Protein AF-A0A8X6X6E4-F1 (afdb_monomer)

Foldseek 3Di:
DDDDDDDPPDPPPPPPDPPCVVLLVLLLVLCCVQQVVQPDDDVVVCVVVVVLCPVPQPSNLVSLVVVLPPPVDPLLVNLLSCLLLVVPVSVVVSVVVDDPVSLVVLVDLPDRDYLSSLSSNCSSCVVVVNQVVVQVSCCVSRVHNDRSLLSQCVSCQLQVNVSSVVVSCVVDDPVRLLVVLLSSLVSLVVCVPSLQNRLSVLVVSLVVDDPVSNVVSCVVRVVSNVSSVVNHPDPPPPPDD

Solvent-accessible surface area (backbone atoms only — not comparable to full-atom values): 13905 Å² total; per-residue (Å²): 146,80,91,77,91,82,82,89,72,65,86,85,76,78,79,71,89,76,62,53,67,63,52,43,52,53,36,47,51,43,46,49,66,55,39,61,72,29,75,68,60,57,69,74,55,38,58,57,42,63,74,31,58,52,96,74,57,76,56,28,58,61,47,46,63,52,54,54,67,39,82,88,49,56,64,71,56,30,34,41,50,24,29,45,51,55,38,63,71,57,33,56,55,40,57,73,71,52,50,70,70,62,56,49,62,58,67,41,84,87,57,84,66,25,44,63,55,42,30,33,30,52,48,53,29,52,76,67,73,37,48,71,58,51,22,49,48,44,25,72,75,46,76,31,100,50,59,52,58,58,56,46,28,52,28,16,48,78,65,41,34,59,58,27,31,52,58,35,53,71,70,46,53,75,72,55,45,55,56,47,50,55,49,50,56,55,49,55,59,75,39,76,90,60,39,82,56,39,36,65,43,51,48,52,56,54,70,75,43,57,68,69,58,42,50,56,49,39,77,76,40,40,70,54,55,49,52,22,57,70,62,43,86,72,90,62,67,89,87,57,134

Organism: NCBI:txid2747483

Neare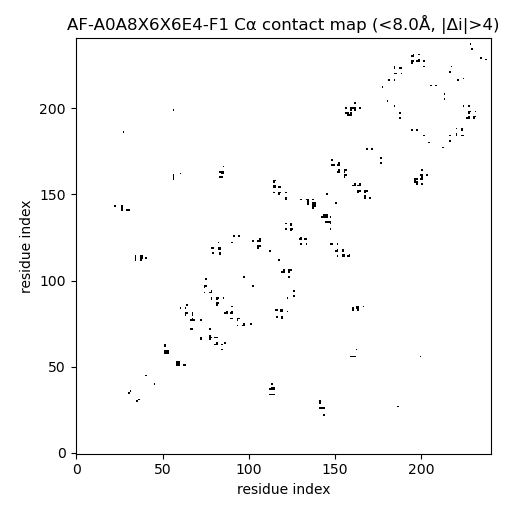st PDB structures (foldseek):
  7rdr-assembly1_A  TM=1.600E-01  e=1.945E+00  unidentified

Sequence (241 aa):
MEWLRCSQKSMAEYFLEDQTLEKWSSIEESLKLKIGNCLILPNELKIVLSSLVDPMGGHAKKTAESAIKDDNLPVTKRYEIACIYCLKEEIIMLWSELSETSKDEYLNPRRPVCALRYLAMYWTYSMRLELNRLDRRIREEYNAQLPSYYVGLYSSSVTNNQPALEYFTGKLSVEKKEEFWKLYFRYTRSREELNIYFCDTSYFLLSQMNENQRTSIFEEYAYYILKNFLQFPYGGDFFGN

Radius of gyration: 20.29 Å; Cα contacts (8 Å, |Δi|>4): 195; chains: 1; bounding box: 53×58×73 Å

pLDDT: mean 74.5, std 21.62, range [22.17, 97.12]

Mean predicted aligned error: 11.14 Å

Structure (mmCIF, N/CA/C/O backbone):
data_AF-A0A8X6X6E4-F1
#
_entry.id   AF-A0A8X6X6E4-F1
#
loop_
_atom_site.group_PDB
_atom_site.id
_atom_site.type_symbol
_atom_site.label_atom_id
_atom_site.label_alt_id
_atom_site.label_comp_id
_atom_site.label_asym_id
_atom_site.label_entity_id
_atom_site.label_seq_id
_atom_site.pdbx_PDB_ins_code
_atom_site.Cartn_x
_atom_site.Cartn_y
_atom_site.Cartn_z
_atom_site.occupancy
_atom_site.B_iso_or_equiv
_atom_site.auth_seq_id
_atom_site.auth_comp_id
_atom_site.auth_asym_id
_atom_site.auth_atom_id
_atom_site.pdbx_PDB_model_num
ATOM 1 N N . MET A 1 1 ? -1.635 -38.886 48.724 1.00 38.47 1 MET A N 1
ATOM 2 C CA . MET A 1 1 ? -2.130 -38.815 47.334 1.00 38.47 1 MET A CA 1
ATOM 3 C C . MET A 1 1 ? -3.234 -37.782 47.294 1.00 38.47 1 MET A C 1
ATOM 5 O O . MET A 1 1 ? -4.400 -38.128 47.392 1.00 38.47 1 MET A O 1
ATOM 9 N N . GLU A 1 2 ? -2.830 -36.517 47.257 1.00 30.97 2 GLU A N 1
ATOM 10 C CA . GLU A 1 2 ? -3.697 -35.343 47.219 1.00 30.97 2 GLU A CA 1
ATOM 11 C C . GLU A 1 2 ? -2.802 -34.131 46.864 1.00 30.97 2 GLU A C 1
ATOM 13 O O . GLU A 1 2 ? -1.650 -34.105 47.302 1.00 30.97 2 GLU A O 1
ATOM 18 N N . TRP A 1 3 ? -3.360 -33.173 46.105 1.00 22.17 3 TRP A N 1
ATOM 19 C CA . TRP A 1 3 ? -2.848 -31.836 45.710 1.00 22.17 3 TRP A CA 1
ATOM 20 C C . TRP A 1 3 ? -1.811 -31.744 44.567 1.00 22.17 3 TRP A C 1
ATOM 22 O O . TRP A 1 3 ? -0.830 -32.471 44.561 1.00 22.17 3 TRP A O 1
ATOM 32 N N . LEU A 1 4 ? -1.828 -30.790 43.624 1.00 24.34 4 LEU A N 1
ATOM 33 C CA . LEU A 1 4 ? -2.829 -29.977 42.903 1.00 24.34 4 LEU A CA 1
ATOM 34 C C . LEU A 1 4 ? -2.020 -29.077 41.925 1.00 24.34 4 LEU A C 1
ATOM 36 O O . LEU A 1 4 ? -0.967 -28.577 42.297 1.00 24.34 4 LEU A O 1
ATOM 40 N N . ARG A 1 5 ? -2.522 -28.896 40.691 1.00 31.08 5 ARG A N 1
ATOM 41 C CA . ARG A 1 5 ? -2.304 -27.797 39.709 1.00 31.08 5 ARG A CA 1
ATOM 42 C C . ARG A 1 5 ? -1.056 -26.891 39.830 1.00 31.08 5 ARG A C 1
ATOM 44 O O . ARG A 1 5 ? -0.987 -26.072 40.736 1.00 31.08 5 ARG A O 1
ATOM 51 N N . CYS A 1 6 ? -0.261 -26.815 38.751 1.00 23.19 6 CYS A N 1
ATOM 52 C CA . CYS A 1 6 ? 0.182 -25.519 38.207 1.00 23.19 6 CYS A CA 1
ATOM 53 C C . CYS A 1 6 ? 0.603 -25.599 36.719 1.00 23.19 6 CYS A C 1
ATOM 55 O O . CYS A 1 6 ? 1.642 -26.151 36.379 1.00 23.19 6 CYS A O 1
ATOM 57 N N . SER A 1 7 ? -0.240 -25.020 35.853 1.00 27.53 7 SER A N 1
ATOM 58 C CA . SER A 1 7 ? 0.126 -24.161 34.713 1.00 27.53 7 SER A CA 1
ATOM 59 C C . SER A 1 7 ? 1.175 -24.645 33.687 1.00 27.53 7 SER A C 1
ATOM 61 O O . SER A 1 7 ? 2.319 -24.197 33.693 1.00 27.53 7 SER A O 1
ATOM 63 N N . GLN A 1 8 ? 0.728 -25.384 32.665 1.00 28.22 8 GLN A N 1
ATOM 64 C CA . GLN A 1 8 ? 1.249 -25.220 31.299 1.00 28.22 8 GLN A CA 1
ATOM 65 C C . GLN A 1 8 ? 0.403 -24.161 30.572 1.00 28.22 8 GLN A C 1
ATOM 67 O O . GLN A 1 8 ? -0.417 -24.475 29.714 1.00 28.22 8 GLN A O 1
ATOM 72 N N . LYS A 1 9 ? 0.582 -22.888 30.943 1.00 28.41 9 LYS A N 1
ATOM 73 C CA . LYS A 1 9 ? 0.275 -21.778 30.035 1.00 28.41 9 LYS A CA 1
ATOM 74 C C . LYS A 1 9 ? 1.407 -21.707 29.018 1.00 28.41 9 LYS A C 1
ATOM 76 O O . LYS A 1 9 ? 2.574 -21.590 29.387 1.00 28.41 9 LYS A O 1
ATOM 81 N N . SER A 1 10 ? 1.063 -21.847 27.743 1.00 29.44 10 SER A N 1
ATOM 82 C CA . SER A 1 10 ? 2.019 -21.712 26.651 1.00 29.44 10 SER A CA 1
ATOM 83 C C . SER A 1 10 ? 2.604 -20.293 26.632 1.00 29.44 10 SER A C 1
ATOM 85 O O . SER A 1 10 ? 1.908 -19.320 26.916 1.00 29.44 10 SER A O 1
ATOM 87 N N . MET A 1 11 ? 3.873 -20.178 26.243 1.00 25.03 11 MET A N 1
ATOM 88 C CA . MET A 1 11 ? 4.607 -18.928 25.983 1.00 25.03 11 MET A CA 1
ATOM 89 C C . MET A 1 11 ? 3.920 -17.959 24.991 1.00 25.03 11 MET A C 1
ATOM 91 O O . MET A 1 11 ? 4.453 -16.883 24.736 1.00 25.03 11 MET A O 1
ATOM 95 N N . ALA A 1 12 ? 2.754 -18.310 24.438 1.00 27.67 12 ALA A N 1
ATOM 96 C CA . ALA A 1 12 ? 1.978 -17.477 23.525 1.00 27.67 12 ALA A CA 1
ATOM 97 C C . ALA A 1 12 ? 1.223 -16.321 24.214 1.00 27.67 12 ALA A C 1
ATOM 99 O O . ALA A 1 12 ? 0.829 -15.382 23.534 1.00 27.67 12 ALA A O 1
ATOM 100 N N . GLU A 1 13 ? 1.057 -16.340 25.541 1.00 30.00 13 GLU A N 1
ATOM 101 C CA . GLU A 1 13 ? 0.280 -15.312 26.263 1.00 30.00 13 GLU A CA 1
ATOM 102 C C . GLU A 1 13 ? 1.129 -14.195 26.902 1.00 30.00 13 GLU A C 1
ATOM 104 O O . GLU A 1 13 ? 0.578 -13.286 27.511 1.00 30.00 13 GLU A O 1
ATOM 109 N N . TYR A 1 14 ? 2.462 -14.211 26.772 1.00 29.20 14 TYR A N 1
ATOM 110 C CA . TYR A 1 14 ? 3.328 -13.314 27.561 1.00 29.20 14 TYR A CA 1
ATOM 111 C C . TYR A 1 14 ? 3.898 -12.086 26.832 1.00 29.20 14 TYR A C 1
ATOM 113 O O . TYR A 1 14 ? 4.745 -11.404 27.405 1.00 29.20 14 TYR A O 1
ATOM 121 N N . PHE A 1 15 ? 3.482 -11.769 25.597 1.00 31.62 15 PHE A N 1
ATOM 122 C CA . PHE A 1 15 ? 4.184 -10.722 24.829 1.00 31.62 15 PHE A CA 1
ATOM 123 C C . PHE A 1 15 ? 3.364 -9.711 24.016 1.00 31.62 15 PHE A C 1
ATOM 125 O O . PHE A 1 15 ? 3.984 -8.886 23.343 1.00 31.62 15 PHE A O 1
ATOM 132 N N . LEU A 1 16 ? 2.025 -9.706 24.053 1.00 34.50 16 LEU A N 1
ATOM 133 C CA . LEU A 1 16 ? 1.266 -8.919 23.062 1.00 34.50 16 LEU A CA 1
ATOM 134 C C . LEU A 1 16 ? 0.142 -7.997 23.544 1.00 34.50 16 LEU A C 1
ATOM 136 O O . LEU A 1 16 ? -0.377 -7.273 22.700 1.00 34.50 16 LEU A O 1
ATOM 140 N N . GLU A 1 17 ? -0.198 -7.917 24.830 1.00 35.78 17 GLU A N 1
ATOM 141 C CA . GLU A 1 17 ? -1.422 -7.179 25.201 1.00 35.78 17 GLU A CA 1
ATOM 142 C C . GLU A 1 17 ? -1.238 -5.724 25.661 1.00 35.78 17 GLU A C 1
ATOM 144 O O . GLU A 1 17 ? -2.178 -4.958 25.506 1.00 35.78 17 GLU A O 1
ATOM 149 N N . ASP A 1 18 ? -0.043 -5.275 26.073 1.00 35.38 18 ASP A N 1
ATOM 150 C CA . ASP A 1 18 ? 0.133 -3.878 26.547 1.00 35.38 18 ASP A CA 1
ATOM 151 C C . ASP A 1 18 ? 1.252 -3.081 25.848 1.00 35.38 18 ASP A C 1
ATOM 153 O O . ASP A 1 18 ? 1.335 -1.861 25.955 1.00 35.38 18 ASP A O 1
ATOM 157 N N . GLN A 1 19 ? 2.117 -3.738 25.067 1.00 39.03 19 GLN A N 1
ATOM 158 C CA . GLN A 1 19 ? 3.239 -3.066 24.389 1.00 39.03 19 GLN A CA 1
ATOM 159 C C . GLN A 1 19 ? 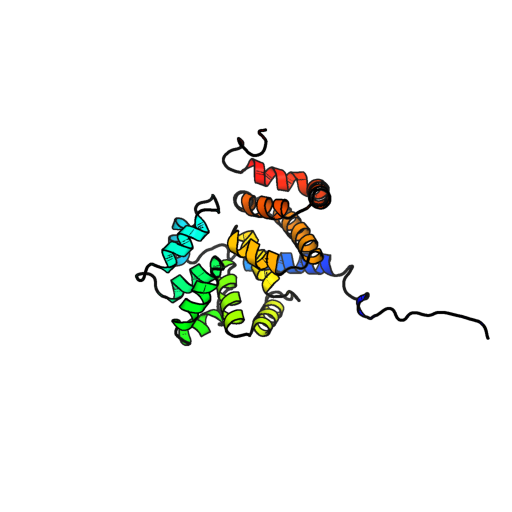2.930 -2.605 22.963 1.00 39.03 19 GLN A C 1
ATOM 161 O O . GLN A 1 19 ? 3.794 -2.016 22.314 1.00 39.03 19 GLN A O 1
ATOM 166 N N . THR A 1 20 ? 1.744 -2.896 22.435 1.00 50.31 20 THR A N 1
ATOM 167 C CA . THR A 1 20 ? 1.383 -2.523 21.065 1.00 50.31 20 THR A CA 1
ATOM 168 C C . THR A 1 20 ? 1.104 -1.027 20.979 1.00 50.31 20 THR A C 1
ATOM 170 O O . THR A 1 20 ? 1.659 -0.381 20.107 1.00 50.31 20 THR A O 1
ATOM 173 N N . LEU A 1 21 ? 0.363 -0.421 21.908 1.00 39.72 21 LEU A N 1
ATOM 174 C CA . LEU A 1 21 ? -0.076 0.983 21.817 1.00 39.72 21 LEU A CA 1
ATOM 175 C C . LEU A 1 21 ? 1.049 2.039 21.899 1.00 39.72 21 LEU A C 1
ATOM 177 O O . LEU A 1 21 ? 1.043 2.997 21.117 1.00 39.72 21 LEU A O 1
ATOM 181 N N . GLU A 1 22 ? 2.033 1.875 22.788 1.00 44.03 22 GLU A N 1
ATOM 182 C CA . GLU A 1 22 ? 3.205 2.771 22.854 1.00 44.03 22 GLU A CA 1
ATOM 183 C C . GLU A 1 22 ? 4.163 2.546 21.679 1.00 44.03 22 GLU A C 1
ATOM 185 O O . GLU A 1 22 ? 4.625 3.511 21.062 1.00 44.03 22 GLU A O 1
ATOM 190 N N . LYS A 1 23 ? 4.400 1.282 21.289 1.00 53.84 23 LYS A N 1
ATOM 191 C CA . LYS A 1 23 ? 5.181 0.971 20.081 1.00 53.84 23 LYS A CA 1
ATOM 192 C C . LYS A 1 23 ? 4.497 1.518 18.839 1.00 53.84 23 LYS A C 1
ATOM 194 O O . LYS A 1 23 ? 5.176 2.078 17.993 1.00 53.84 23 LYS A O 1
ATOM 199 N N . TRP A 1 24 ? 3.174 1.430 18.744 1.00 49.09 24 TRP A N 1
ATOM 200 C CA . TRP A 1 24 ? 2.405 1.981 17.636 1.00 49.09 24 TRP A CA 1
ATOM 201 C C . TRP A 1 24 ? 2.460 3.498 17.610 1.00 49.09 24 TRP A C 1
ATOM 203 O O . TRP A 1 24 ? 2.598 4.035 16.526 1.00 49.09 24 TRP A O 1
ATOM 213 N N . SER A 1 25 ? 2.446 4.189 18.751 1.00 50.59 25 SER A N 1
ATOM 214 C CA . SER A 1 25 ? 2.610 5.651 18.779 1.00 50.59 25 SER A CA 1
ATOM 215 C C . SER A 1 25 ? 4.011 6.066 18.293 1.00 50.59 25 SER A C 1
ATOM 217 O O . SER A 1 25 ? 4.132 6.990 17.495 1.00 50.59 25 SER A O 1
ATOM 219 N N . SER A 1 26 ? 5.060 5.321 18.667 1.00 54.91 26 SER A N 1
ATOM 220 C CA . SER A 1 26 ? 6.440 5.529 18.184 1.00 54.91 26 SER A CA 1
ATOM 221 C C . SER A 1 26 ? 6.630 5.170 16.698 1.00 54.91 26 SER A C 1
ATOM 223 O O . SER A 1 26 ? 7.328 5.865 15.952 1.00 54.91 26 SER A O 1
ATOM 225 N N . ILE A 1 27 ? 5.969 4.106 16.237 1.00 54.41 27 ILE A N 1
ATOM 226 C CA . ILE A 1 27 ? 5.910 3.694 14.830 1.00 54.41 27 ILE A CA 1
ATOM 227 C C . ILE A 1 27 ? 5.133 4.723 14.016 1.00 54.41 27 ILE A C 1
ATOM 229 O O . ILE A 1 27 ? 5.574 5.106 12.942 1.00 54.41 27 ILE A O 1
ATOM 233 N N . GLU A 1 28 ? 3.992 5.182 14.517 1.00 53.34 28 GLU A N 1
ATOM 234 C CA . GLU A 1 28 ? 3.157 6.201 13.903 1.00 53.34 28 GLU A CA 1
ATOM 235 C C . GLU A 1 28 ? 3.952 7.497 13.784 1.00 53.34 28 GLU A C 1
ATOM 237 O O . GLU A 1 28 ? 3.969 8.079 12.712 1.00 53.34 28 GLU A O 1
ATOM 242 N N . GLU A 1 29 ? 4.685 7.915 14.814 1.00 58.31 29 GLU A N 1
ATOM 243 C CA . GLU A 1 29 ? 5.576 9.079 14.774 1.00 58.31 29 GLU A CA 1
ATOM 244 C C . GLU A 1 29 ? 6.719 8.904 13.752 1.00 58.31 29 GLU A C 1
ATOM 246 O O . GLU A 1 29 ? 6.988 9.800 12.947 1.00 58.31 29 GLU A O 1
A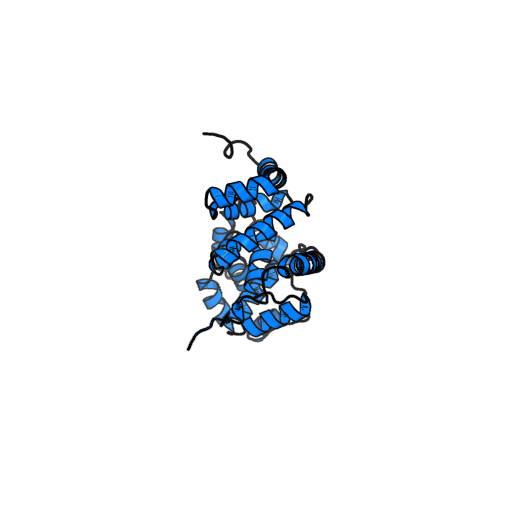TOM 251 N N . SER A 1 30 ? 7.307 7.707 13.671 1.00 55.50 30 SER A N 1
ATOM 252 C CA . SER A 1 30 ? 8.346 7.368 12.685 1.00 55.50 30 SER A CA 1
ATOM 253 C C . SER A 1 30 ? 7.816 7.322 11.242 1.00 55.50 30 SER A C 1
ATOM 255 O O . SER A 1 30 ? 8.458 7.840 10.323 1.00 55.50 30 SER A O 1
ATOM 257 N N . LEU A 1 31 ? 6.629 6.748 11.022 1.00 52.09 31 LEU A N 1
ATOM 258 C CA . LEU A 1 31 ? 5.926 6.729 9.735 1.00 52.09 31 LEU A CA 1
ATOM 259 C C . LEU A 1 31 ? 5.427 8.138 9.370 1.00 52.09 31 LEU A C 1
ATOM 261 O O . LEU A 1 31 ? 5.522 8.536 8.209 1.00 52.09 31 LEU A O 1
ATOM 265 N N . LYS A 1 32 ? 4.966 8.932 10.346 1.00 54.38 32 LYS A N 1
ATOM 266 C CA . LYS A 1 32 ? 4.545 10.336 10.189 1.00 54.38 32 LYS A CA 1
ATOM 267 C C . LYS A 1 32 ? 5.699 11.204 9.697 1.00 54.38 32 LYS A C 1
ATOM 269 O O . LYS A 1 32 ? 5.488 11.960 8.750 1.00 54.38 32 LYS A O 1
ATOM 274 N N . LEU A 1 33 ? 6.887 11.079 10.296 1.00 52.12 33 LEU A N 1
ATOM 275 C CA . LEU A 1 33 ? 8.078 11.857 9.933 1.00 52.12 33 LEU A CA 1
ATOM 276 C C . LEU A 1 33 ? 8.665 11.449 8.574 1.00 52.12 33 LEU A C 1
ATOM 278 O O . LEU A 1 33 ? 9.135 12.304 7.825 1.00 52.12 33 LEU A O 1
ATOM 282 N N . LYS A 1 34 ? 8.641 10.152 8.237 1.00 52.75 34 LYS A N 1
ATOM 283 C CA . LYS A 1 34 ? 9.327 9.632 7.040 1.00 52.75 34 LYS A CA 1
ATOM 284 C C . LYS A 1 34 ? 8.421 9.491 5.817 1.00 52.75 34 LYS A C 1
ATOM 286 O O . LYS A 1 34 ? 8.825 9.871 4.723 1.00 52.75 34 LYS A O 1
ATOM 291 N N . ILE A 1 35 ? 7.196 8.989 5.984 1.00 48.00 35 ILE A N 1
ATOM 292 C CA . ILE A 1 35 ? 6.240 8.795 4.877 1.00 48.00 35 ILE A CA 1
ATOM 293 C C . ILE A 1 35 ? 5.401 10.057 4.649 1.00 48.00 35 ILE A C 1
ATOM 295 O O . ILE A 1 35 ? 5.130 10.400 3.502 1.00 48.00 35 ILE A O 1
ATOM 299 N N . GLY A 1 36 ? 5.049 10.797 5.710 1.00 43.34 36 GLY A N 1
ATOM 300 C CA . GLY A 1 36 ? 4.270 12.040 5.599 1.00 43.34 36 GLY A CA 1
ATOM 301 C C . GLY A 1 36 ? 4.956 13.135 4.771 1.00 43.34 36 GLY A C 1
ATOM 302 O O . GLY A 1 36 ? 4.281 13.859 4.048 1.00 43.34 36 GLY A O 1
ATOM 303 N N . ASN A 1 37 ? 6.291 13.193 4.796 1.00 41.94 37 ASN A N 1
ATOM 304 C CA . ASN A 1 37 ? 7.093 14.092 3.952 1.00 41.94 37 ASN A CA 1
ATOM 305 C C . ASN A 1 37 ? 7.280 13.576 2.509 1.00 41.94 37 ASN A C 1
ATOM 307 O O . ASN A 1 37 ? 7.794 14.292 1.654 1.00 41.94 37 ASN A O 1
ATOM 311 N N . CYS A 1 38 ? 6.849 12.344 2.221 1.00 41.47 38 CYS A N 1
ATOM 312 C CA . CYS A 1 38 ? 6.982 11.685 0.922 1.00 41.47 38 CYS A CA 1
ATOM 313 C C . CYS A 1 38 ? 5.675 11.657 0.105 1.00 41.47 38 CYS A C 1
ATOM 315 O O . CYS A 1 38 ? 5.599 10.935 -0.889 1.00 41.47 38 CYS A O 1
ATOM 317 N N . LEU A 1 39 ? 4.659 12.450 0.475 1.00 40.25 39 LEU A N 1
ATOM 318 C CA . LEU A 1 39 ? 3.464 12.676 -0.361 1.00 40.25 39 LEU A CA 1
ATOM 319 C C . LEU A 1 39 ? 3.789 13.409 -1.680 1.00 40.25 39 LEU A C 1
ATOM 321 O O . LEU A 1 39 ? 2.936 13.540 -2.556 1.00 40.25 39 LEU A O 1
ATOM 325 N N . ILE A 1 40 ? 5.032 13.870 -1.851 1.00 40.50 40 ILE A N 1
ATOM 326 C CA . ILE A 1 40 ? 5.522 14.444 -3.101 1.00 40.50 40 ILE A CA 1
ATOM 327 C C . ILE A 1 40 ? 5.810 13.300 -4.079 1.00 40.50 40 ILE A C 1
ATOM 329 O O . ILE A 1 40 ? 6.857 12.652 -4.036 1.00 40.50 40 ILE A O 1
ATOM 333 N N . LEU A 1 41 ? 4.851 13.052 -4.971 1.00 42.94 41 LEU A N 1
ATOM 334 C CA . LEU A 1 41 ? 5.057 12.233 -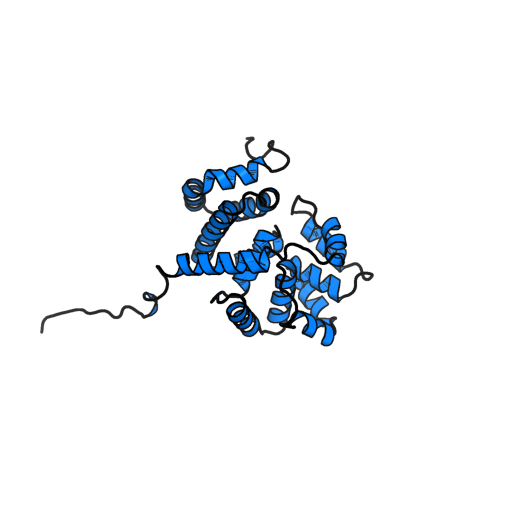6.162 1.00 42.94 41 LEU A CA 1
ATOM 335 C C . LEU A 1 41 ? 6.246 12.788 -6.962 1.00 42.94 41 LEU A C 1
ATOM 337 O O . LEU A 1 41 ? 6.302 14.005 -7.160 1.00 42.94 41 LEU A O 1
ATOM 341 N N . PRO A 1 42 ? 7.161 11.941 -7.473 1.00 46.59 42 PRO A N 1
ATOM 342 C CA . PRO A 1 42 ? 8.085 12.366 -8.520 1.00 46.59 42 PRO A CA 1
ATOM 343 C C . PRO A 1 42 ? 7.286 13.040 -9.637 1.00 46.59 42 PRO A C 1
ATOM 345 O O . PRO A 1 42 ? 6.241 12.512 -10.023 1.00 46.59 42 PRO A O 1
ATOM 348 N N . ASN A 1 43 ? 7.728 14.197 -10.135 1.00 43.78 43 ASN A N 1
ATOM 349 C CA . ASN A 1 43 ? 6.956 14.986 -11.104 1.00 43.78 43 ASN A CA 1
ATOM 350 C C . ASN A 1 43 ? 6.536 14.159 -12.335 1.00 43.78 43 ASN A C 1
ATOM 352 O O . ASN A 1 43 ? 5.440 14.369 -12.851 1.00 43.78 43 ASN A O 1
ATOM 356 N N . GLU A 1 44 ? 7.337 13.170 -12.754 1.00 44.28 44 GLU A N 1
ATOM 357 C CA . GLU A 1 44 ? 6.986 12.293 -13.879 1.00 44.28 44 GLU A CA 1
ATOM 358 C C . GLU A 1 44 ? 5.814 11.353 -13.555 1.00 44.28 44 GLU A C 1
ATOM 360 O O . GLU A 1 44 ? 4.938 11.139 -14.389 1.00 44.28 44 GLU A O 1
ATOM 365 N N . LEU A 1 45 ? 5.755 10.820 -12.329 1.00 48.94 45 LEU A N 1
ATOM 366 C CA . LEU A 1 45 ? 4.612 10.030 -11.861 1.00 48.94 45 LEU A CA 1
ATOM 367 C C . LEU A 1 45 ? 3.427 10.918 -11.506 1.00 48.94 45 LEU A C 1
ATOM 369 O O . LEU A 1 45 ? 2.300 10.465 -11.608 1.00 48.94 45 LEU A O 1
ATOM 373 N N . LYS A 1 46 ? 3.656 12.174 -11.122 1.00 52.69 46 LYS A N 1
ATOM 374 C CA . LYS A 1 46 ? 2.588 13.124 -10.825 1.00 52.69 46 LYS A CA 1
ATOM 375 C C . LYS A 1 46 ? 1.758 13.433 -12.063 1.00 52.69 46 LYS A C 1
ATOM 377 O O . LYS A 1 46 ? 0.558 13.514 -11.912 1.00 52.69 46 LYS A O 1
ATOM 382 N N . ILE A 1 47 ? 2.359 13.538 -13.251 1.00 48.94 47 ILE A N 1
ATOM 383 C CA . ILE A 1 47 ? 1.649 13.790 -14.522 1.00 48.94 47 ILE A CA 1
ATOM 384 C C . ILE A 1 47 ? 0.838 12.562 -14.963 1.00 48.94 47 ILE A C 1
ATOM 386 O O . ILE A 1 47 ? -0.336 12.666 -15.325 1.00 48.94 47 ILE A O 1
ATOM 390 N N . VAL A 1 48 ? 1.457 11.380 -14.894 1.00 49.09 48 VAL A N 1
ATOM 391 C CA . VAL A 1 48 ? 0.788 10.116 -15.226 1.00 49.09 48 VAL A CA 1
ATOM 392 C C . VAL A 1 48 ? -0.311 9.825 -14.205 1.00 49.09 48 VAL A C 1
ATOM 394 O O . VAL A 1 48 ? -1.437 9.559 -14.581 1.00 49.09 48 VAL A O 1
ATOM 397 N N . LEU A 1 49 ? -0.060 9.980 -12.908 1.00 51.88 49 LEU A N 1
ATOM 398 C CA . LEU A 1 49 ? -1.069 9.736 -11.880 1.00 51.88 49 LEU A CA 1
ATOM 399 C C . LEU A 1 49 ? -2.096 10.863 -11.775 1.00 51.88 49 LEU A C 1
ATOM 401 O O . LEU A 1 49 ? -3.242 10.561 -11.513 1.00 51.88 49 LEU A O 1
ATOM 405 N N . SER A 1 50 ? -1.786 12.132 -12.052 1.00 49.28 50 SER A N 1
ATOM 406 C CA . SER A 1 50 ? -2.808 13.195 -12.072 1.00 49.28 50 SER A CA 1
ATOM 407 C C . SER A 1 50 ? -3.827 13.017 -13.195 1.00 49.28 50 SER A C 1
ATOM 409 O O . SER A 1 50 ? -4.899 13.601 -13.127 1.00 49.28 50 SER A O 1
ATOM 411 N N . SER A 1 51 ? -3.495 12.232 -14.225 1.00 44.78 51 SER A N 1
ATOM 412 C CA . SER A 1 51 ? -4.445 11.813 -15.264 1.00 44.78 51 SER A CA 1
ATOM 413 C C . SER A 1 51 ? -5.130 10.469 -14.962 1.00 44.78 51 SER A C 1
ATOM 415 O O . SER A 1 51 ? -6.135 10.155 -15.593 1.00 44.78 51 SER A O 1
ATOM 417 N N . LEU A 1 52 ? -4.633 9.694 -13.984 1.00 46.62 52 LEU A N 1
ATOM 418 C CA . LEU A 1 52 ? -5.191 8.402 -13.541 1.00 46.62 52 LEU A CA 1
ATOM 419 C C . LEU A 1 52 ? -6.006 8.496 -12.238 1.00 46.62 52 LEU A C 1
ATOM 421 O O . LEU A 1 52 ? -6.872 7.660 -11.986 1.00 46.62 52 LEU A O 1
ATOM 425 N N . VAL A 1 53 ? -5.714 9.488 -11.398 1.00 46.19 53 VAL A N 1
ATOM 426 C CA . VAL A 1 53 ? -6.395 9.791 -10.139 1.00 46.19 53 VAL A CA 1
ATOM 427 C C . VAL A 1 53 ? -7.586 10.672 -10.483 1.00 46.19 53 VAL A C 1
ATOM 429 O O . VAL A 1 53 ? -7.571 11.888 -10.317 1.00 46.19 53 VAL A O 1
ATOM 432 N N . ASP A 1 54 ? -8.624 10.033 -11.004 1.00 47.50 54 ASP A N 1
ATOM 433 C CA . ASP A 1 54 ? -9.965 10.568 -10.843 1.00 47.50 54 ASP A CA 1
ATOM 434 C C . ASP A 1 54 ? -10.270 10.507 -9.332 1.00 47.50 54 ASP A C 1
ATOM 436 O O . ASP A 1 54 ? -10.128 9.425 -8.744 1.00 47.50 54 ASP A O 1
ATOM 440 N N . PRO A 1 55 ? -10.626 11.616 -8.657 1.00 44.19 55 PRO A N 1
ATOM 441 C CA . PRO A 1 55 ? -10.905 11.628 -7.217 1.00 44.19 55 PRO A CA 1
ATOM 442 C C . PRO A 1 55 ? -12.021 10.664 -6.775 1.00 44.19 55 PRO A C 1
ATOM 444 O O . PRO A 1 55 ? -12.237 10.519 -5.581 1.00 44.19 55 PRO A O 1
ATOM 447 N N . MET A 1 56 ? -12.706 9.990 -7.707 1.00 44.59 56 MET A N 1
ATOM 448 C CA . MET A 1 56 ? -13.774 9.022 -7.449 1.00 44.59 56 MET A CA 1
ATOM 449 C C . MET A 1 56 ? -13.341 7.546 -7.359 1.00 44.59 56 MET A C 1
ATOM 451 O O . MET A 1 56 ? -14.216 6.686 -7.377 1.00 44.59 56 MET A O 1
ATOM 455 N N . GLY A 1 57 ? -12.042 7.216 -7.291 1.00 48.22 57 GLY A N 1
ATOM 456 C CA . GLY A 1 57 ? -11.509 5.895 -6.880 1.00 48.22 57 GLY A CA 1
ATOM 457 C C . GLY A 1 57 ? -11.781 4.683 -7.801 1.00 48.22 57 GLY A C 1
ATOM 458 O O . GLY A 1 57 ? -10.871 3.908 -8.099 1.00 48.22 57 GLY A O 1
ATOM 459 N N . GLY A 1 58 ? -12.998 4.526 -8.327 1.00 55.56 58 GLY A N 1
ATOM 460 C CA . GLY A 1 58 ? -13.455 3.396 -9.138 1.00 55.56 58 GLY A CA 1
ATOM 461 C C . GLY A 1 58 ? -12.957 3.397 -10.586 1.00 55.56 58 GLY A C 1
ATOM 462 O O . GLY A 1 58 ? -12.870 2.333 -11.204 1.00 55.56 58 GLY A O 1
ATOM 463 N N . HIS A 1 59 ? -12.575 4.554 -11.135 1.00 65.94 59 HIS A N 1
ATOM 464 C CA . HIS A 1 59 ? -11.982 4.635 -12.477 1.00 65.94 59 HIS A CA 1
ATOM 465 C C . HIS A 1 59 ? -10.479 4.349 -12.477 1.00 65.94 59 HIS A C 1
ATOM 467 O O . HIS A 1 59 ? -9.962 3.826 -13.463 1.00 65.94 59 HIS A O 1
ATOM 473 N N . ALA A 1 60 ? -9.788 4.587 -11.360 1.00 76.38 60 ALA A N 1
ATOM 474 C CA . ALA A 1 60 ? -8.331 4.563 -11.304 1.00 76.38 60 ALA A CA 1
ATOM 475 C C . ALA A 1 60 ? -7.731 3.200 -11.696 1.00 76.38 60 ALA A C 1
ATOM 477 O O . ALA A 1 60 ? -6.749 3.148 -12.436 1.00 76.38 60 ALA A O 1
ATOM 478 N N . LYS A 1 61 ? -8.362 2.087 -11.286 1.00 84.00 61 LYS A N 1
ATOM 479 C CA . LYS A 1 61 ? -7.926 0.736 -11.678 1.00 84.00 61 LYS A CA 1
ATOM 480 C C . LYS A 1 61 ? -8.053 0.498 -13.187 1.00 84.00 61 LYS A C 1
ATOM 482 O O . LYS A 1 61 ? -7.096 0.056 -13.809 1.00 84.00 61 LYS A O 1
ATOM 487 N N . LYS A 1 62 ? -9.202 0.824 -13.789 1.00 85.75 62 LYS A N 1
ATOM 488 C CA . LYS A 1 62 ? -9.437 0.648 -15.238 1.00 85.75 62 LYS A CA 1
ATOM 489 C C . LYS A 1 62 ? -8.514 1.530 -16.073 1.00 85.75 62 LYS A C 1
ATOM 491 O O . LYS A 1 62 ? -8.028 1.115 -17.127 1.00 85.75 62 LYS A O 1
ATOM 496 N N . THR A 1 63 ? -8.258 2.749 -15.606 1.00 85.56 63 THR A N 1
ATOM 497 C CA . THR A 1 63 ? -7.327 3.648 -16.282 1.00 85.56 63 THR A CA 1
ATOM 498 C C . THR A 1 63 ? -5.896 3.130 -16.159 1.00 85.56 63 THR A C 1
ATOM 500 O O . THR A 1 63 ? -5.173 3.139 -17.150 1.00 85.56 63 THR A O 1
ATOM 503 N N . ALA A 1 64 ? -5.502 2.578 -15.006 1.00 89.44 64 ALA A N 1
ATOM 504 C CA . ALA A 1 64 ? -4.216 1.900 -14.844 1.00 89.44 64 ALA A CA 1
ATOM 505 C C . ALA A 1 64 ? -4.080 0.683 -15.777 1.00 89.44 64 ALA A C 1
ATOM 507 O O . ALA A 1 64 ? -3.083 0.574 -16.485 1.00 89.44 64 ALA A O 1
ATOM 508 N N . GLU A 1 65 ? -5.102 -0.177 -15.854 1.00 91.44 65 GLU A N 1
ATOM 509 C CA . GLU A 1 65 ? -5.167 -1.315 -16.788 1.00 91.44 65 GLU A CA 1
ATOM 510 C C . GLU A 1 65 ? -5.055 -0.882 -18.259 1.00 91.44 65 GLU A C 1
ATOM 512 O O . GLU A 1 65 ? -4.530 -1.621 -19.091 1.00 91.44 65 GLU A O 1
ATOM 517 N N . SER A 1 66 ? -5.546 0.312 -18.596 1.00 90.19 66 SER A N 1
ATOM 518 C CA . SER A 1 66 ? -5.409 0.887 -19.938 1.00 90.19 66 SER A CA 1
ATOM 519 C C . SER A 1 66 ? -4.006 1.455 -20.162 1.00 90.19 66 SER A C 1
ATOM 521 O O . SER A 1 66 ? -3.400 1.204 -21.200 1.00 90.19 66 SER A O 1
ATOM 523 N N . ALA A 1 67 ? -3.453 2.163 -19.174 1.00 89.69 67 ALA A N 1
ATOM 524 C CA . ALA A 1 67 ? -2.135 2.789 -19.252 1.00 89.69 67 ALA A CA 1
ATOM 525 C C . ALA A 1 67 ? -0.996 1.769 -19.391 1.00 89.69 67 ALA A C 1
ATOM 527 O O . ALA A 1 67 ? -0.043 2.005 -20.125 1.00 89.69 67 ALA A O 1
ATOM 528 N N . ILE A 1 68 ? -1.090 0.611 -18.733 1.00 94.44 68 ILE A N 1
ATOM 529 C CA . ILE A 1 68 ? -0.071 -0.444 -18.861 1.00 94.44 68 ILE A CA 1
ATOM 530 C C . ILE A 1 68 ? -0.094 -1.157 -20.222 1.00 94.44 68 ILE A C 1
ATOM 532 O O . ILE A 1 68 ? 0.839 -1.889 -20.535 1.00 94.44 68 ILE A O 1
ATOM 536 N N . LYS A 1 69 ? -1.131 -0.954 -21.041 1.00 93.00 69 LYS A N 1
ATOM 537 C CA . LYS A 1 69 ? -1.205 -1.496 -22.408 1.00 93.00 69 LYS A CA 1
ATOM 538 C C . LYS A 1 69 ? -0.608 -0.552 -23.451 1.00 93.00 69 LYS A C 1
ATOM 540 O O . LYS A 1 69 ? -0.474 -0.946 -24.603 1.00 93.00 69 LYS A O 1
ATOM 545 N N . ASP A 1 70 ? -0.266 0.678 -23.072 1.00 90.69 70 ASP A N 1
ATOM 546 C CA . ASP A 1 70 ? 0.379 1.630 -23.970 1.00 90.69 70 ASP A CA 1
ATOM 547 C C . ASP A 1 70 ? 1.878 1.321 -24.079 1.00 90.69 70 ASP A C 1
ATOM 549 O O . ASP A 1 70 ? 2.655 1.572 -23.155 1.00 90.69 70 ASP A O 1
ATOM 553 N N . ASP A 1 71 ? 2.293 0.784 -25.226 1.00 90.69 71 ASP A N 1
ATOM 554 C CA . ASP A 1 71 ? 3.693 0.458 -25.512 1.00 90.69 71 ASP A CA 1
ATOM 555 C C . ASP A 1 71 ? 4.598 1.696 -25.634 1.00 90.69 71 ASP A C 1
ATOM 557 O O . ASP A 1 71 ? 5.823 1.564 -25.618 1.00 90.69 71 ASP A O 1
ATOM 561 N N . ASN A 1 72 ? 4.030 2.908 -25.693 1.00 91.81 72 ASN A N 1
ATOM 562 C CA . ASN A 1 72 ? 4.813 4.140 -25.590 1.00 91.81 72 ASN A CA 1
ATOM 563 C C . ASN A 1 72 ? 5.312 4.392 -24.158 1.00 91.81 72 ASN A C 1
ATOM 565 O O . ASN A 1 72 ? 6.280 5.136 -23.971 1.00 91.81 72 ASN A O 1
ATOM 569 N N . LEU A 1 73 ? 4.688 3.785 -23.137 1.00 91.75 73 LEU A N 1
ATOM 570 C CA . LEU A 1 73 ? 5.197 3.856 -21.772 1.00 91.75 73 LEU A CA 1
ATOM 571 C C . LEU A 1 73 ? 6.358 2.868 -21.573 1.00 91.75 73 LEU A C 1
ATOM 573 O O . LEU A 1 73 ? 6.210 1.664 -21.814 1.00 91.75 73 LEU A O 1
ATOM 577 N N . PRO A 1 74 ? 7.498 3.324 -21.013 1.00 94.25 74 PRO A N 1
ATOM 578 C CA . PRO A 1 74 ? 8.589 2.432 -20.649 1.00 94.25 74 PRO A CA 1
ATOM 579 C C . PRO A 1 74 ? 8.109 1.288 -19.752 1.00 94.25 74 PRO A C 1
ATOM 581 O O . PRO A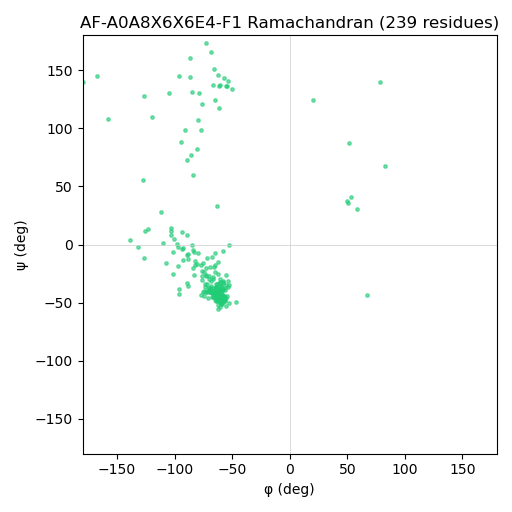 1 74 ? 7.319 1.504 -18.829 1.00 94.25 74 PRO A O 1
ATOM 584 N N . VAL A 1 75 ? 8.639 0.080 -19.967 1.00 95.81 75 VAL A N 1
ATOM 585 C CA . VAL A 1 75 ? 8.289 -1.122 -19.182 1.00 95.81 75 VAL A CA 1
ATOM 586 C C . VAL A 1 75 ? 8.423 -0.902 -17.669 1.00 95.81 75 VAL A C 1
ATOM 588 O O . VAL A 1 75 ? 7.586 -1.360 -16.899 1.00 95.81 75 VAL A O 1
ATOM 591 N N . THR A 1 76 ? 9.405 -0.108 -17.230 1.00 94.38 76 THR A N 1
ATOM 592 C CA . THR A 1 76 ? 9.586 0.276 -15.820 1.00 94.38 76 THR A CA 1
ATOM 593 C C . THR A 1 76 ? 8.403 1.067 -15.266 1.00 94.38 76 THR A C 1
ATOM 595 O O . THR A 1 76 ? 7.982 0.839 -14.135 1.00 94.38 76 THR A O 1
ATOM 598 N N . LYS A 1 77 ? 7.815 1.961 -16.065 1.00 92.88 77 LYS A N 1
ATOM 599 C CA . LYS A 1 77 ? 6.640 2.749 -15.675 1.00 92.88 77 LYS A CA 1
ATOM 600 C C . LYS A 1 77 ? 5.369 1.926 -15.684 1.00 92.88 77 LYS A C 1
ATOM 602 O O . LYS A 1 77 ? 4.591 2.018 -14.739 1.00 92.88 77 LYS A O 1
ATOM 607 N N . ARG A 1 78 ? 5.197 1.069 -16.689 1.00 95.19 78 ARG A N 1
ATOM 608 C CA . ARG A 1 78 ? 4.088 0.111 -16.717 1.00 95.19 78 ARG A CA 1
ATOM 609 C C . ARG A 1 78 ? 4.129 -0.808 -15.496 1.00 95.19 78 ARG A C 1
ATOM 611 O O . ARG A 1 78 ? 3.114 -0.976 -14.827 1.00 95.19 78 ARG A O 1
ATOM 618 N N . TYR A 1 79 ? 5.312 -1.313 -15.144 1.00 95.62 79 TYR A N 1
ATOM 619 C CA . TYR A 1 79 ? 5.515 -2.130 -13.948 1.00 95.62 79 TYR A CA 1
ATOM 620 C C . TYR A 1 79 ? 5.193 -1.370 -12.654 1.00 95.62 79 TYR A C 1
ATOM 622 O O . TYR A 1 79 ? 4.489 -1.900 -11.797 1.00 95.62 79 TYR A O 1
ATOM 630 N N . GLU A 1 80 ? 5.650 -0.119 -12.512 1.00 93.25 80 GLU A N 1
ATOM 631 C CA . GLU A 1 80 ? 5.313 0.729 -11.357 1.00 93.25 80 GLU A CA 1
ATOM 632 C C . GLU A 1 80 ? 3.802 0.905 -11.197 1.00 93.25 80 GLU A C 1
ATOM 634 O O . GLU A 1 80 ? 3.282 0.717 -10.098 1.00 93.25 80 GLU A O 1
ATOM 639 N N . ILE A 1 81 ? 3.094 1.221 -12.285 1.00 92.06 81 ILE A N 1
ATOM 640 C CA . ILE A 1 81 ? 1.635 1.385 -12.285 1.00 92.06 81 ILE A CA 1
ATOM 641 C C . ILE A 1 81 ? 0.955 0.072 -11.886 1.00 92.06 81 ILE A C 1
ATOM 643 O O . ILE A 1 81 ? 0.122 0.070 -10.979 1.00 92.06 81 ILE A O 1
ATOM 647 N N . ALA A 1 82 ? 1.347 -1.048 -12.500 1.00 94.88 82 ALA A N 1
ATOM 648 C CA . ALA A 1 82 ? 0.792 -2.360 -12.183 1.00 94.88 82 ALA A CA 1
ATOM 649 C C . ALA A 1 82 ? 0.974 -2.704 -10.695 1.00 94.88 82 ALA A C 1
ATOM 651 O O . ALA A 1 82 ? 0.023 -3.118 -10.032 1.00 94.88 82 ALA A O 1
ATOM 652 N N . CYS A 1 83 ? 2.161 -2.440 -10.140 1.00 94.06 83 CYS A N 1
ATOM 653 C CA . CYS A 1 83 ? 2.455 -2.628 -8.722 1.00 94.06 83 CYS A CA 1
ATOM 654 C C . CYS A 1 83 ? 1.599 -1.743 -7.811 1.00 94.06 83 CYS A C 1
ATOM 656 O O . CYS A 1 83 ? 1.060 -2.225 -6.814 1.00 94.06 83 CYS A O 1
ATOM 658 N N . ILE A 1 84 ? 1.484 -0.453 -8.140 1.00 90.06 84 ILE A N 1
ATOM 659 C CA . ILE A 1 84 ? 0.696 0.513 -7.369 1.00 90.06 84 ILE A CA 1
ATOM 660 C C . ILE A 1 84 ? -0.757 0.047 -7.287 1.00 90.06 84 ILE A C 1
ATOM 662 O O . ILE A 1 84 ? -1.314 0.003 -6.197 1.00 90.06 84 ILE A O 1
ATOM 666 N N . TYR A 1 85 ? -1.355 -0.370 -8.400 1.00 90.38 85 TYR A N 1
ATOM 667 C CA . TYR A 1 85 ? -2.754 -0.808 -8.443 1.00 90.38 85 TYR A CA 1
ATOM 668 C C . TYR A 1 85 ? -2.953 -2.307 -8.162 1.00 90.38 85 TYR A C 1
ATOM 670 O O . TYR A 1 85 ? -4.068 -2.811 -8.283 1.00 90.38 85 TYR A O 1
ATOM 678 N N . CYS A 1 86 ? -1.896 -3.015 -7.748 1.00 92.88 86 CYS A N 1
ATOM 679 C CA . CYS A 1 86 ? -1.921 -4.442 -7.412 1.00 92.88 86 CYS A CA 1
ATOM 680 C C . CYS A 1 86 ? -2.502 -5.341 -8.528 1.00 92.88 86 CYS A C 1
ATOM 682 O O . CYS A 1 86 ? -3.234 -6.294 -8.250 1.00 92.88 86 CYS A O 1
ATOM 684 N N . LEU A 1 87 ? -2.148 -5.049 -9.784 1.00 93.44 87 LEU A N 1
ATOM 685 C CA . LEU A 1 87 ? -2.548 -5.790 -10.988 1.00 93.44 87 LEU A CA 1
ATOM 686 C C . LEU A 1 87 ? -1.663 -7.035 -11.162 1.00 93.44 87 LEU A C 1
ATOM 688 O O . LEU A 1 87 ? -0.628 -6.994 -11.820 1.00 93.44 87 LEU A O 1
ATOM 692 N N . LYS A 1 88 ? -1.999 -8.120 -10.455 1.00 93.06 88 LYS A N 1
ATOM 693 C CA . LYS A 1 88 ? -1.114 -9.283 -10.243 1.00 93.06 88 LYS A CA 1
ATOM 694 C C . LYS A 1 88 ? -0.619 -9.924 -11.529 1.00 93.06 88 LYS A C 1
ATOM 696 O O . LYS A 1 88 ? 0.567 -10.228 -11.637 1.00 93.06 88 LYS A O 1
ATOM 701 N N . GLU A 1 89 ? -1.528 -10.172 -12.458 1.00 94.94 89 GLU A N 1
ATOM 702 C CA . GLU A 1 89 ? -1.240 -10.851 -13.711 1.00 94.94 89 GLU A CA 1
ATOM 703 C C . GLU A 1 89 ? -0.247 -10.021 -14.535 1.00 94.94 89 GLU A C 1
ATOM 705 O O . GLU A 1 89 ? 0.777 -10.533 -14.991 1.00 94.94 89 GLU A O 1
ATOM 710 N N . GLU A 1 90 ? -0.476 -8.714 -14.629 1.00 96.50 90 GLU A N 1
ATOM 711 C CA . GLU A 1 90 ? 0.397 -7.792 -15.344 1.00 96.50 90 GLU A CA 1
ATOM 712 C C . GLU A 1 90 ? 1.719 -7.544 -14.624 1.00 96.50 90 GLU A C 1
ATOM 714 O O . GLU A 1 90 ? 2.745 -7.430 -15.287 1.00 96.50 90 GLU A O 1
ATOM 719 N N . ILE A 1 91 ? 1.746 -7.537 -13.287 1.00 96.50 91 ILE A N 1
ATOM 720 C CA . ILE A 1 91 ? 2.997 -7.487 -12.515 1.00 96.50 91 ILE A CA 1
ATOM 721 C C . ILE A 1 91 ? 3.897 -8.661 -12.900 1.00 96.50 91 ILE A C 1
ATOM 723 O O . ILE A 1 91 ? 5.085 -8.451 -13.135 1.00 96.50 91 ILE A O 1
ATOM 727 N N . ILE A 1 92 ? 3.352 -9.879 -12.987 1.00 96.62 92 ILE A N 1
ATOM 728 C CA . ILE A 1 92 ? 4.124 -11.077 -13.348 1.00 96.62 92 ILE A CA 1
ATOM 729 C C . ILE A 1 92 ? 4.660 -10.964 -14.780 1.00 96.62 92 ILE A C 1
ATOM 731 O O . ILE A 1 92 ? 5.841 -11.232 -15.010 1.00 96.62 92 ILE A O 1
ATOM 735 N N . MET A 1 93 ? 3.820 -10.540 -15.730 1.00 97.00 93 MET A N 1
ATOM 736 C CA . MET A 1 93 ? 4.236 -10.361 -17.125 1.00 97.00 93 MET A CA 1
ATOM 737 C C . MET A 1 93 ? 5.332 -9.297 -17.247 1.00 97.00 93 MET A C 1
ATOM 739 O O . MET A 1 93 ? 6.438 -9.594 -17.699 1.00 97.00 93 MET A O 1
ATOM 743 N N . LEU A 1 94 ? 5.077 -8.090 -16.742 1.00 97.12 94 LEU A N 1
ATOM 744 C CA . LEU A 1 94 ? 6.003 -6.961 -16.818 1.00 97.12 94 LEU A CA 1
ATOM 745 C C . LEU A 1 94 ? 7.308 -7.236 -16.060 1.00 97.12 94 LEU A C 1
ATOM 747 O O . LEU A 1 94 ? 8.375 -6.818 -16.501 1.00 97.12 94 LEU A O 1
ATOM 751 N N . TRP A 1 95 ? 7.261 -7.982 -14.952 1.00 97.12 95 TRP A N 1
ATOM 752 C CA . TRP A 1 95 ? 8.460 -8.413 -14.229 1.00 97.12 95 TRP A CA 1
ATOM 753 C C . TRP A 1 95 ? 9.417 -9.225 -15.107 1.00 97.12 95 TRP A C 1
ATOM 755 O O . TRP A 1 95 ? 10.636 -9.072 -14.992 1.00 97.12 95 TRP A O 1
ATOM 765 N N . SER A 1 96 ? 8.883 -10.080 -15.983 1.00 96.50 96 SER A N 1
ATOM 766 C CA . SER A 1 96 ? 9.698 -10.885 -16.898 1.00 96.50 96 SER A CA 1
ATOM 767 C C . SER A 1 96 ? 10.372 -10.050 -17.993 1.00 96.50 96 SER A C 1
ATOM 769 O O . SER A 1 96 ? 11.459 -10.404 -18.443 1.00 96.50 96 SER A O 1
ATOM 771 N N . GLU A 1 97 ? 9.777 -8.912 -18.354 1.00 96.62 97 GLU A N 1
ATOM 772 C CA . GLU A 1 97 ? 10.296 -7.977 -19.359 1.00 96.62 97 GLU A CA 1
ATOM 773 C C . GLU A 1 97 ? 11.329 -6.988 -18.793 1.00 96.62 97 GLU A C 1
ATOM 775 O O . GLU A 1 97 ? 12.121 -6.406 -19.537 1.00 96.62 97 GLU A O 1
ATOM 780 N N . LEU A 1 98 ? 11.344 -6.776 -17.473 1.00 96.44 98 LEU A N 1
ATOM 781 C CA . LEU A 1 98 ? 12.310 -5.887 -16.834 1.00 96.44 98 LEU A CA 1
ATOM 782 C C . LEU A 1 98 ? 13.743 -6.423 -16.942 1.00 96.44 98 LEU A C 1
ATOM 784 O O . LEU A 1 98 ? 14.026 -7.585 -16.644 1.00 96.44 98 LEU A O 1
ATOM 788 N N . SER A 1 99 ? 14.680 -5.519 -17.238 1.00 96.44 99 SER A N 1
ATOM 789 C CA . SER A 1 99 ? 16.113 -5.802 -17.111 1.00 96.44 99 SER A CA 1
ATOM 790 C C . SER A 1 99 ? 16.510 -6.029 -15.646 1.00 96.44 99 SER A C 1
ATOM 792 O O . SER A 1 99 ? 15.919 -5.433 -14.741 1.00 96.44 99 SER A O 1
ATOM 794 N N . GLU A 1 100 ? 17.551 -6.829 -15.389 1.00 94.81 100 GLU A N 1
ATOM 795 C CA . GLU A 1 100 ? 18.051 -7.024 -14.016 1.00 94.81 100 GLU A CA 1
ATOM 796 C C . GLU A 1 100 ? 18.505 -5.712 -13.368 1.00 94.81 100 GLU A C 1
ATOM 798 O O . GLU A 1 100 ? 18.216 -5.477 -12.197 1.00 94.81 100 GLU A O 1
ATOM 803 N N . THR A 1 101 ? 19.100 -4.798 -14.141 1.00 94.75 101 THR A N 1
ATOM 804 C CA . THR A 1 101 ? 19.454 -3.459 -13.652 1.00 94.75 101 THR A CA 1
ATOM 805 C C . THR A 1 101 ? 18.221 -2.701 -13.159 1.00 94.75 101 THR A C 1
ATOM 807 O O . THR A 1 101 ? 18.241 -2.145 -12.064 1.00 94.75 101 THR A O 1
ATOM 810 N N . SER A 1 102 ? 17.123 -2.721 -13.921 1.00 92.25 102 SER A N 1
ATOM 811 C CA . SER A 1 102 ? 15.864 -2.088 -13.511 1.00 92.25 102 SER A CA 1
ATOM 812 C C . SER A 1 102 ? 15.270 -2.737 -12.259 1.00 92.25 102 SER A C 1
ATOM 814 O O . SER A 1 102 ? 14.778 -2.029 -11.384 1.00 92.25 102 SER A O 1
ATOM 816 N N . LYS A 1 103 ? 15.341 -4.069 -12.134 1.00 94.12 103 LYS A N 1
ATOM 817 C CA . LYS A 1 103 ? 14.879 -4.788 -10.934 1.00 94.12 103 LYS A CA 1
ATOM 818 C C . LYS A 1 103 ? 15.686 -4.388 -9.696 1.00 94.12 103 LYS A C 1
ATOM 820 O O . LYS A 1 103 ? 15.109 -4.115 -8.643 1.00 94.12 103 LYS A O 1
ATOM 825 N N . ASP A 1 104 ? 17.005 -4.280 -9.830 1.00 92.25 104 ASP A N 1
ATOM 826 C CA . ASP A 1 104 ? 17.900 -3.896 -8.735 1.00 92.25 104 ASP A CA 1
ATOM 827 C C . ASP A 1 104 ? 17.683 -2.443 -8.273 1.00 92.25 104 ASP A C 1
ATOM 829 O O . ASP A 1 104 ? 17.853 -2.134 -7.088 1.00 92.25 104 ASP A O 1
ATOM 833 N N . GLU A 1 105 ? 17.220 -1.548 -9.153 1.00 90.25 105 GLU A N 1
ATOM 834 C CA . GLU A 1 105 ? 16.862 -0.179 -8.764 1.00 90.25 105 GLU A CA 1
ATOM 835 C C . GLU A 1 105 ? 15.726 -0.109 -7.733 1.00 90.25 105 GLU A C 1
ATOM 837 O O . GLU A 1 105 ? 15.720 0.796 -6.885 1.00 90.25 105 GLU A O 1
ATOM 842 N N . TYR A 1 106 ? 14.772 -1.045 -7.773 1.00 87.31 106 TYR A N 1
ATOM 843 C CA . TYR A 1 106 ? 13.697 -1.126 -6.779 1.00 87.31 106 TYR A CA 1
ATOM 844 C C . TYR A 1 106 ? 14.205 -1.634 -5.427 1.00 87.31 106 TYR A C 1
ATOM 846 O O . TYR A 1 106 ? 13.670 -1.259 -4.387 1.00 87.31 106 TYR A O 1
ATOM 854 N N . LEU A 1 107 ? 15.285 -2.412 -5.409 1.00 87.69 107 LEU A N 1
ATOM 855 C CA . LEU A 1 107 ? 15.866 -2.967 -4.183 1.00 87.69 107 LEU A CA 1
ATOM 856 C C . LEU A 1 107 ? 16.887 -2.040 -3.522 1.00 87.69 107 LEU A C 1
ATOM 858 O O . LEU A 1 107 ? 17.335 -2.311 -2.406 1.00 87.69 107 LEU A O 1
ATOM 862 N N . ASN A 1 108 ? 17.259 -0.943 -4.185 1.00 86.06 108 ASN A N 1
ATOM 863 C CA . ASN A 1 108 ? 18.291 -0.040 -3.702 1.00 86.06 108 ASN A CA 1
ATOM 864 C C . ASN A 1 108 ? 17.899 0.587 -2.342 1.00 86.06 108 ASN A C 1
ATOM 866 O O . ASN A 1 108 ? 16.923 1.346 -2.272 1.00 86.06 108 ASN A O 1
ATOM 870 N N . PRO A 1 109 ? 18.664 0.327 -1.262 1.00 76.00 109 PRO A N 1
ATOM 871 C CA . PRO A 1 109 ? 18.371 0.856 0.067 1.00 76.00 109 PRO A CA 1
ATOM 872 C C . PRO A 1 109 ? 18.570 2.369 0.180 1.00 76.00 109 PRO A C 1
ATOM 874 O O . PRO A 1 109 ? 18.028 2.995 1.081 1.00 76.00 109 PRO A O 1
ATOM 877 N N . ARG A 1 110 ? 19.327 2.978 -0.741 1.00 77.94 110 ARG A N 1
ATOM 878 C CA . ARG A 1 110 ? 19.648 4.411 -0.707 1.00 77.94 110 ARG A CA 1
ATOM 879 C C . ARG A 1 110 ? 18.553 5.298 -1.287 1.00 77.94 110 ARG A C 1
ATOM 881 O O . ARG A 1 110 ? 18.626 6.512 -1.127 1.00 77.94 110 ARG A O 1
ATOM 888 N N . ARG A 1 111 ? 17.576 4.734 -2.004 1.00 71.06 111 ARG A N 1
ATOM 889 C CA . ARG A 1 111 ? 16.487 5.538 -2.568 1.00 71.06 111 ARG A CA 1
ATOM 890 C C . ARG A 1 111 ? 15.385 5.737 -1.513 1.00 71.06 111 ARG A C 1
ATOM 892 O O . ARG A 1 111 ? 14.962 4.741 -0.922 1.00 71.06 111 ARG A O 1
ATOM 899 N N . PRO A 1 112 ? 14.909 6.982 -1.296 1.00 66.62 112 PRO A N 1
ATOM 900 C CA . PRO A 1 112 ? 13.827 7.261 -0.358 1.00 66.62 112 PRO A CA 1
ATOM 901 C C . PRO A 1 112 ? 12.575 6.442 -0.673 1.00 66.62 112 PRO A C 1
ATOM 903 O O . PRO A 1 112 ? 12.175 6.317 -1.834 1.00 66.62 112 PRO A O 1
ATOM 906 N N . VAL A 1 113 ? 11.956 5.898 0.370 1.00 68.38 113 VAL A N 1
ATOM 907 C CA . VAL A 1 113 ? 10.728 5.109 0.278 1.00 68.38 113 VAL A CA 1
ATOM 908 C C . VAL A 1 113 ? 9.534 6.052 0.424 1.00 68.38 113 VAL A C 1
ATOM 910 O O . VAL A 1 113 ? 9.161 6.428 1.533 1.00 68.38 113 VAL A O 1
ATOM 913 N N . CYS A 1 114 ? 8.931 6.454 -0.697 1.00 75.38 114 CYS A 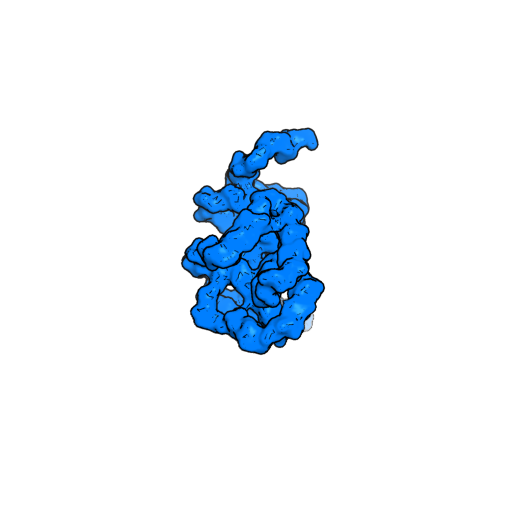N 1
ATOM 914 C CA . CYS A 1 114 ? 7.601 7.066 -0.681 1.00 75.38 114 CYS A CA 1
ATOM 915 C C . CYS A 1 114 ? 6.505 5.991 -0.731 1.00 75.38 114 CYS A C 1
ATOM 917 O O . CYS A 1 114 ? 6.766 4.866 -1.157 1.00 75.38 114 CYS A O 1
ATOM 919 N N . ALA A 1 115 ? 5.277 6.330 -0.323 1.00 75.12 115 ALA A N 1
ATOM 920 C CA . ALA A 1 115 ? 4.170 5.372 -0.197 1.00 75.12 115 ALA A CA 1
ATOM 921 C C . ALA A 1 115 ? 3.891 4.583 -1.494 1.00 75.12 115 ALA A C 1
ATOM 923 O O . ALA A 1 115 ? 3.766 3.364 -1.462 1.00 75.12 115 ALA A O 1
ATOM 924 N N . LEU A 1 116 ? 3.870 5.243 -2.658 1.00 78.25 116 LEU A N 1
ATOM 925 C CA . LEU A 1 116 ? 3.649 4.547 -3.934 1.00 78.25 116 LEU A CA 1
ATOM 926 C C . LEU A 1 116 ? 4.838 3.690 -4.359 1.00 78.25 116 LEU A C 1
ATOM 928 O O . LEU A 1 116 ? 4.671 2.565 -4.827 1.00 78.25 116 LEU A O 1
ATOM 932 N N . ARG A 1 117 ? 6.058 4.194 -4.156 1.00 83.19 117 ARG A N 1
ATOM 933 C CA . ARG A 1 117 ? 7.270 3.425 -4.440 1.00 83.19 117 ARG A CA 1
ATOM 934 C C . ARG A 1 117 ? 7.363 2.195 -3.543 1.00 83.19 117 ARG A C 1
ATOM 936 O O . ARG A 1 117 ? 7.844 1.162 -3.998 1.00 83.19 117 ARG A O 1
ATOM 943 N N . TYR A 1 118 ? 6.883 2.287 -2.304 1.00 87.62 118 TYR A N 1
ATOM 944 C CA . TYR A 1 118 ? 6.812 1.147 -1.402 1.00 87.62 118 TYR A CA 1
ATOM 945 C C . TYR A 1 118 ? 6.014 -0.007 -2.020 1.00 87.62 118 TYR A C 1
ATOM 947 O O . TYR A 1 118 ? 6.441 -1.152 -1.913 1.00 87.62 118 TYR A O 1
ATOM 955 N N . LEU A 1 119 ? 4.915 0.273 -2.730 1.00 90.56 119 LEU A N 1
ATOM 956 C CA . LEU A 1 119 ? 4.125 -0.761 -3.406 1.00 90.56 119 LEU A CA 1
ATOM 957 C C . LEU A 1 119 ? 4.939 -1.473 -4.496 1.00 90.56 119 LEU A C 1
ATOM 959 O O . LEU A 1 119 ? 4.995 -2.701 -4.518 1.00 90.56 119 LEU A O 1
ATOM 963 N N . ALA A 1 120 ? 5.657 -0.724 -5.338 1.00 92.12 120 ALA A N 1
ATOM 964 C CA . ALA A 1 120 ? 6.576 -1.300 -6.327 1.00 92.12 120 ALA A CA 1
ATOM 965 C C . ALA A 1 120 ? 7.709 -2.112 -5.681 1.00 92.12 120 ALA A C 1
ATOM 967 O O . ALA A 1 120 ? 8.064 -3.193 -6.156 1.00 92.12 120 ALA A O 1
ATOM 968 N N . MET A 1 121 ? 8.254 -1.636 -4.560 1.00 92.19 121 MET A N 1
ATOM 969 C CA . MET A 1 121 ? 9.253 -2.376 -3.791 1.00 92.19 121 MET A CA 1
ATOM 970 C C . MET A 1 121 ? 8.680 -3.678 -3.231 1.00 92.19 121 MET A C 1
ATOM 972 O O . MET A 1 121 ? 9.295 -4.725 -3.406 1.00 92.19 121 MET A O 1
ATOM 976 N N . TYR A 1 122 ? 7.506 -3.630 -2.599 1.00 94.19 122 TYR A N 1
ATOM 977 C CA . TYR A 1 122 ? 6.823 -4.797 -2.048 1.00 94.19 122 TYR A CA 1
ATOM 978 C C . TYR A 1 122 ? 6.662 -5.891 -3.102 1.00 94.19 122 TYR A C 1
ATOM 980 O O . TYR A 1 122 ? 7.072 -7.030 -2.876 1.00 94.19 122 TYR A O 1
ATOM 988 N N . TRP A 1 123 ? 6.142 -5.533 -4.277 1.00 95.44 123 TRP A N 1
ATOM 989 C CA . TRP A 1 123 ? 5.976 -6.477 -5.378 1.00 95.44 123 TRP A CA 1
ATOM 990 C C . TRP A 1 123 ? 7.311 -7.011 -5.894 1.00 95.44 123 TRP A C 1
ATOM 992 O O . TRP A 1 123 ? 7.441 -8.217 -6.068 1.00 95.44 123 TRP A O 1
ATOM 1002 N N . THR A 1 124 ? 8.336 -6.168 -6.019 1.00 95.31 124 THR A N 1
ATOM 1003 C CA . THR A 1 124 ? 9.690 -6.592 -6.428 1.00 95.31 124 THR A CA 1
ATOM 1004 C C . THR A 1 124 ? 10.283 -7.618 -5.454 1.00 95.31 124 THR A C 1
ATOM 1006 O O . THR A 1 124 ? 10.763 -8.672 -5.874 1.00 95.31 124 THR A O 1
ATOM 1009 N N . TYR A 1 125 ? 10.212 -7.363 -4.143 1.00 95.12 125 TYR A N 1
ATOM 1010 C CA . TYR A 1 125 ? 10.655 -8.326 -3.128 1.00 95.12 125 TYR A CA 1
ATOM 1011 C C . TYR A 1 125 ? 9.799 -9.596 -3.131 1.00 95.12 125 TYR A C 1
ATOM 1013 O O . TYR A 1 125 ? 10.335 -10.690 -2.968 1.00 95.12 125 TYR A O 1
ATOM 1021 N N . SER A 1 126 ? 8.487 -9.475 -3.351 1.00 94.75 126 SER A N 1
ATOM 1022 C CA . SER A 1 126 ? 7.588 -10.623 -3.482 1.00 94.75 126 SER A CA 1
ATOM 1023 C C . SER A 1 126 ? 7.952 -11.498 -4.683 1.00 94.75 126 SER A C 1
ATOM 1025 O O . SER A 1 126 ? 8.000 -12.715 -4.537 1.00 94.75 126 SER A O 1
ATOM 1027 N N . MET A 1 127 ? 8.244 -10.905 -5.844 1.00 95.31 127 MET A N 1
ATOM 1028 C CA . MET A 1 127 ? 8.623 -11.637 -7.059 1.00 95.31 127 MET A CA 1
ATOM 1029 C C . MET A 1 127 ? 9.973 -12.345 -6.917 1.00 95.31 127 MET A C 1
ATOM 1031 O O . MET A 1 127 ? 10.171 -13.409 -7.498 1.00 95.31 127 MET A O 1
ATOM 1035 N N . ARG A 1 128 ? 10.889 -11.802 -6.104 1.00 94.75 128 ARG A N 1
ATOM 1036 C CA . ARG A 1 128 ? 12.158 -12.466 -5.759 1.00 94.75 128 ARG A CA 1
ATOM 1037 C C . ARG A 1 128 ? 12.054 -13.452 -4.588 1.00 94.75 128 ARG A C 1
ATOM 1039 O O . ARG A 1 128 ? 13.054 -14.069 -4.247 1.00 94.75 128 ARG A O 1
ATOM 1046 N N . LEU A 1 129 ? 10.875 -13.621 -3.979 1.00 94.44 129 LEU A N 1
ATOM 1047 C CA . LEU A 1 129 ? 10.679 -14.423 -2.760 1.00 94.44 129 LEU A CA 1
ATOM 1048 C C . LEU A 1 129 ? 11.544 -13.941 -1.572 1.00 94.44 129 LEU A C 1
ATOM 1050 O O . LEU A 1 129 ? 11.912 -14.715 -0.693 1.00 94.44 129 LEU A O 1
ATOM 1054 N N . GLU A 1 130 ? 11.836 -12.638 -1.521 1.00 95.06 130 GLU A N 1
ATOM 1055 C CA . GLU A 1 130 ? 12.723 -11.991 -0.543 1.00 95.06 130 GLU A CA 1
ATOM 1056 C C . GLU A 1 130 ? 11.959 -11.065 0.432 1.00 95.06 130 GLU A C 1
ATOM 1058 O O . GLU A 1 130 ? 12.510 -10.087 0.943 1.00 95.06 130 GLU A O 1
ATOM 1063 N N . LEU A 1 131 ? 10.677 -11.329 0.720 1.00 93.19 131 LEU A N 1
ATOM 1064 C CA . LEU A 1 131 ? 9.882 -10.475 1.626 1.00 93.19 131 LEU A CA 1
ATOM 1065 C C . LEU A 1 131 ? 10.490 -10.352 3.035 1.00 93.19 131 LEU A C 1
ATOM 1067 O O . LEU A 1 131 ? 10.437 -9.282 3.632 1.00 93.19 131 LEU A O 1
ATOM 1071 N N . ASN A 1 132 ? 11.166 -11.389 3.532 1.00 92.19 132 ASN A N 1
ATOM 1072 C CA . ASN A 1 132 ? 11.921 -11.340 4.792 1.00 92.19 132 ASN A CA 1
ATOM 1073 C C . ASN A 1 132 ? 13.016 -10.255 4.795 1.00 92.19 132 ASN A C 1
ATOM 1075 O O . ASN A 1 132 ? 13.320 -9.654 5.828 1.00 92.19 132 ASN A O 1
ATOM 1079 N N . ARG A 1 133 ? 13.620 -9.990 3.634 1.00 93.50 133 ARG A N 1
ATOM 1080 C CA . ARG A 1 133 ? 14.647 -8.965 3.460 1.00 93.50 133 ARG A CA 1
ATOM 1081 C C . ARG A 1 133 ? 14.034 -7.567 3.483 1.00 93.50 133 ARG A C 1
ATOM 1083 O O . ARG A 1 133 ? 14.640 -6.662 4.058 1.00 93.50 133 ARG A O 1
ATOM 1090 N N . LEU A 1 134 ? 12.833 -7.410 2.921 1.00 91.25 134 LEU A N 1
ATOM 1091 C CA . LEU A 1 134 ? 12.040 -6.187 3.039 1.00 91.25 134 LEU A CA 1
ATOM 1092 C C . LEU A 1 134 ? 11.590 -5.945 4.486 1.00 91.25 134 LEU A C 1
ATOM 1094 O O . LEU A 1 134 ? 11.744 -4.834 4.982 1.00 91.25 134 LEU A O 1
ATOM 1098 N N . ASP A 1 135 ? 11.119 -6.974 5.190 1.00 90.75 135 ASP A N 1
ATOM 1099 C CA . ASP A 1 135 ? 10.727 -6.876 6.603 1.00 90.75 135 ASP A CA 1
ATOM 1100 C C . ASP A 1 135 ? 11.906 -6.445 7.487 1.00 90.75 135 ASP A C 1
ATOM 1102 O O . ASP A 1 135 ? 11.767 -5.582 8.357 1.00 90.75 135 ASP A O 1
ATOM 1106 N N . ARG A 1 136 ? 13.100 -7.004 7.245 1.00 90.56 136 ARG A N 1
ATOM 1107 C CA . ARG A 1 136 ? 14.327 -6.575 7.932 1.00 90.56 136 ARG A CA 1
ATOM 1108 C C . ARG A 1 136 ? 14.639 -5.107 7.645 1.00 90.56 136 ARG A C 1
ATOM 1110 O O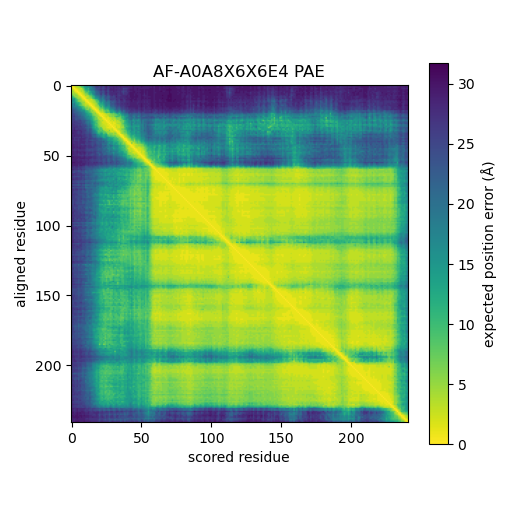 . ARG A 1 136 ? 14.919 -4.362 8.577 1.00 90.56 136 ARG A O 1
ATOM 1117 N N . ARG A 1 137 ? 14.543 -4.685 6.383 1.00 87.94 137 ARG A N 1
ATOM 1118 C CA . ARG A 1 137 ? 14.767 -3.289 5.991 1.00 87.94 137 ARG A CA 1
ATOM 1119 C C . ARG A 1 137 ? 13.782 -2.341 6.681 1.00 87.94 137 ARG A C 1
ATOM 1121 O O . ARG A 1 137 ? 14.195 -1.315 7.200 1.00 87.94 137 ARG A O 1
ATOM 1128 N N . ILE A 1 138 ? 12.500 -2.695 6.744 1.00 85.38 138 ILE A N 1
ATOM 1129 C CA . ILE A 1 138 ? 11.475 -1.912 7.454 1.00 85.38 138 ILE A CA 1
ATOM 1130 C C . ILE A 1 138 ? 11.805 -1.818 8.941 1.00 85.38 138 ILE A C 1
ATOM 1132 O O . ILE A 1 138 ? 11.692 -0.749 9.536 1.00 85.38 138 ILE A O 1
ATOM 1136 N N . ARG A 1 139 ? 12.265 -2.916 9.542 1.00 85.62 139 ARG A N 1
ATOM 1137 C CA . ARG A 1 139 ? 12.700 -2.917 10.937 1.00 85.62 139 ARG A CA 1
ATOM 1138 C C . ARG A 1 139 ? 13.862 -1.964 11.178 1.00 85.62 139 ARG A C 1
ATOM 1140 O O . ARG A 1 139 ? 13.826 -1.226 12.153 1.00 85.62 139 ARG A O 1
ATOM 1147 N N . GLU A 1 140 ? 14.855 -1.964 10.299 1.00 86.31 140 GLU A N 1
ATOM 1148 C CA . GLU A 1 140 ? 16.010 -1.065 10.376 1.00 86.31 140 GLU A CA 1
ATOM 1149 C C . GLU A 1 140 ? 15.606 0.401 10.145 1.00 86.31 140 GLU A C 1
ATOM 1151 O O . GLU A 1 140 ? 16.039 1.289 10.875 1.00 86.31 140 GLU A O 1
ATOM 1156 N N . GLU A 1 141 ? 14.741 0.667 9.163 1.00 81.94 141 GLU A N 1
ATOM 1157 C CA . GLU A 1 141 ? 14.336 2.026 8.797 1.00 81.94 141 GLU A CA 1
ATOM 1158 C C . GLU A 1 141 ? 13.359 2.652 9.799 1.00 81.94 141 GLU A C 1
ATOM 1160 O O . GLU A 1 141 ? 13.469 3.842 10.095 1.00 81.94 141 GLU A O 1
ATOM 1165 N N . TYR A 1 142 ? 12.402 1.888 10.322 1.00 75.19 142 TYR A N 1
ATOM 1166 C CA . TYR A 1 142 ? 11.317 2.406 11.164 1.00 75.19 142 TYR A CA 1
ATOM 1167 C C . TYR A 1 142 ? 11.435 1.990 12.632 1.00 75.19 142 TYR A C 1
ATOM 1169 O O . TYR A 1 142 ? 10.559 2.330 13.421 1.00 75.19 142 TYR A O 1
ATOM 1177 N N . ASN A 1 143 ? 12.490 1.252 13.002 1.00 79.38 143 ASN A N 1
ATOM 1178 C CA . ASN A 1 143 ? 12.650 0.649 14.330 1.00 79.38 143 ASN A CA 1
ATOM 1179 C C . ASN A 1 143 ? 11.404 -0.154 14.764 1.00 79.38 143 ASN A C 1
ATOM 1181 O O . ASN A 1 143 ? 11.002 -0.158 15.927 1.00 79.38 143 ASN A O 1
ATOM 1185 N N . ALA A 1 144 ? 10.760 -0.810 13.795 1.00 75.12 144 ALA A N 1
ATOM 1186 C CA . ALA A 1 144 ? 9.430 -1.387 13.932 1.00 75.12 144 ALA A CA 1
ATOM 1187 C C . ALA A 1 144 ? 9.439 -2.868 13.545 1.00 75.12 144 ALA A C 1
ATOM 1189 O O . ALA A 1 144 ? 9.869 -3.230 12.452 1.00 75.12 144 ALA A O 1
ATOM 1190 N N . GLN A 1 145 ? 8.922 -3.750 14.401 1.00 81.56 145 GLN A N 1
ATOM 1191 C CA . GLN A 1 145 ? 8.739 -5.162 14.039 1.00 81.56 145 GLN A CA 1
ATOM 1192 C C . GLN A 1 145 ? 7.426 -5.362 13.276 1.00 81.56 145 GLN A C 1
ATOM 1194 O O . GLN A 1 145 ? 6.542 -6.086 13.726 1.00 81.56 145 GLN A O 1
ATOM 1199 N N . LEU A 1 146 ? 7.296 -4.690 12.132 1.00 79.50 146 LEU A N 1
ATOM 1200 C CA . LEU A 1 146 ? 6.112 -4.779 11.288 1.00 79.50 146 LEU A CA 1
ATOM 1201 C C . LEU A 1 146 ? 6.378 -5.623 10.045 1.00 79.50 146 LEU A C 1
ATOM 1203 O O . LEU A 1 146 ? 7.349 -5.361 9.331 1.00 79.50 146 LEU A O 1
ATOM 1207 N N . PRO A 1 147 ? 5.503 -6.594 9.746 1.00 85.44 147 PRO A N 1
ATOM 1208 C CA . PRO A 1 147 ? 5.485 -7.230 8.441 1.00 85.44 147 PRO A CA 1
ATOM 1209 C C . PRO A 1 147 ? 5.278 -6.201 7.325 1.00 85.44 147 PRO A C 1
ATOM 1211 O O . PRO A 1 147 ? 4.487 -5.267 7.456 1.00 85.44 147 PRO A O 1
ATOM 1214 N N . SER A 1 148 ? 5.932 -6.406 6.189 1.00 86.94 148 SER A N 1
ATOM 1215 C CA . SER A 1 148 ? 5.862 -5.531 5.014 1.00 86.94 148 SER A CA 1
ATOM 1216 C C . SER A 1 148 ? 4.441 -5.249 4.527 1.00 86.94 148 SER A C 1
ATOM 1218 O O . SER A 1 148 ? 4.111 -4.118 4.171 1.00 86.94 148 SER A O 1
ATOM 1220 N N . TYR A 1 149 ? 3.541 -6.230 4.592 1.00 86.38 149 TYR A N 1
ATOM 1221 C CA . TYR A 1 149 ? 2.151 -6.013 4.190 1.00 86.38 149 TYR A CA 1
ATOM 1222 C C . TYR A 1 149 ? 1.426 -4.950 5.041 1.00 86.38 149 TYR A C 1
ATOM 1224 O O . TYR A 1 149 ? 0.520 -4.306 4.522 1.00 86.38 149 TYR A O 1
ATOM 1232 N N . TYR A 1 150 ? 1.836 -4.692 6.293 1.00 86.06 150 TYR A N 1
ATOM 1233 C CA . TYR A 1 150 ? 1.284 -3.585 7.092 1.00 86.06 150 TYR A CA 1
ATOM 1234 C C . TYR A 1 150 ? 1.703 -2.221 6.555 1.00 86.06 150 TYR A C 1
ATOM 1236 O O . TYR A 1 150 ? 0.894 -1.298 6.503 1.00 86.06 150 TYR A O 1
ATOM 1244 N N . VAL A 1 151 ? 2.960 -2.084 6.132 1.00 85.69 151 VAL A N 1
ATOM 1245 C CA . VAL A 1 151 ? 3.436 -0.841 5.516 1.00 85.69 151 VAL A CA 1
ATOM 1246 C C . VAL A 1 151 ? 2.767 -0.644 4.155 1.00 85.69 151 VAL A C 1
ATOM 1248 O O . VAL A 1 151 ? 2.408 0.483 3.816 1.00 85.69 151 VAL A O 1
ATOM 1251 N N . GLY A 1 152 ? 2.517 -1.727 3.413 1.00 88.25 152 GLY A N 1
ATOM 1252 C CA . GLY A 1 152 ? 1.721 -1.703 2.182 1.00 88.25 152 GLY A CA 1
ATOM 1253 C C . GLY A 1 152 ? 0.292 -1.232 2.435 1.00 88.25 152 GLY A C 1
ATOM 1254 O O . GLY A 1 152 ? -0.198 -0.341 1.743 1.00 88.25 152 GLY A O 1
ATOM 1255 N N . LEU A 1 153 ? -0.343 -1.748 3.486 1.00 88.06 153 LEU A N 1
ATOM 1256 C CA . LEU A 1 153 ? -1.686 -1.356 3.897 1.00 88.06 153 LEU A CA 1
ATOM 1257 C C . LEU A 1 153 ? -1.767 0.124 4.298 1.00 88.06 153 LEU A C 1
ATOM 1259 O O . LEU A 1 153 ? -2.624 0.854 3.800 1.00 88.06 153 LEU A O 1
ATOM 1263 N N . TYR A 1 154 ? -0.835 0.591 5.133 1.00 83.62 154 TYR A N 1
ATOM 1264 C CA . TYR A 1 154 ? -0.728 2.004 5.499 1.00 83.62 154 TYR A CA 1
ATOM 1265 C C . TYR A 1 154 ? -0.492 2.883 4.264 1.00 83.62 154 TYR A C 1
ATOM 1267 O O . TYR A 1 154 ? -1.209 3.858 4.057 1.00 83.62 154 TYR A O 1
ATOM 1275 N N . S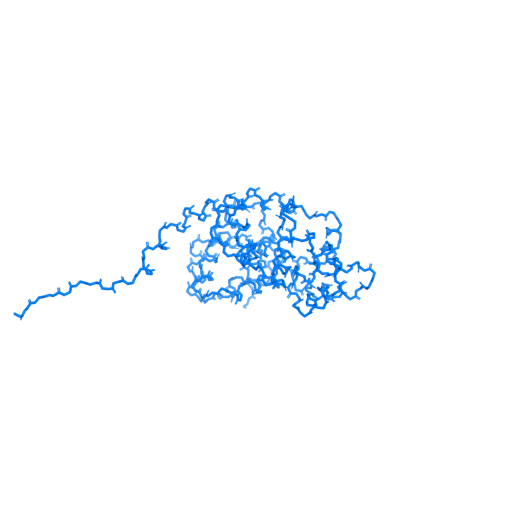ER A 1 155 ? 0.451 2.499 3.397 1.00 84.06 155 SER A N 1
ATOM 1276 C CA . SER A 1 155 ? 0.757 3.220 2.153 1.00 84.06 155 SER A CA 1
ATOM 1277 C C . SER A 1 155 ? -0.462 3.320 1.235 1.00 84.06 155 SER A C 1
ATOM 1279 O O . SER A 1 155 ? -0.706 4.372 0.650 1.00 84.06 155 SER A O 1
ATOM 1281 N N . SER A 1 156 ? -1.258 2.255 1.146 1.00 86.69 156 SER A N 1
ATOM 1282 C CA . SER A 1 156 ? -2.492 2.223 0.351 1.00 86.69 156 SER A CA 1
ATOM 1283 C C . SER A 1 156 ? -3.568 3.133 0.943 1.00 86.69 156 SER A C 1
ATOM 1285 O O . SER A 1 156 ? -4.235 3.859 0.214 1.00 86.69 156 SER A O 1
ATOM 1287 N N . SER A 1 157 ? -3.672 3.158 2.273 1.00 83.62 157 SER A N 1
ATOM 1288 C CA . SER A 1 157 ? -4.644 3.976 3.006 1.00 83.62 157 SER A CA 1
ATOM 1289 C C . SER A 1 157 ? -4.354 5.473 2.889 1.00 83.62 157 SER A C 1
ATOM 1291 O O . SER A 1 157 ? -5.266 6.271 2.709 1.00 83.62 157 SER A O 1
ATOM 1293 N N . VAL A 1 158 ? -3.079 5.874 2.966 1.00 76.94 158 VAL A N 1
ATOM 1294 C CA . VAL A 1 158 ? -2.684 7.292 2.846 1.00 76.94 158 VAL A CA 1
ATOM 1295 C C . VAL A 1 158 ? -2.693 7.806 1.409 1.00 76.94 158 VAL A C 1
ATOM 1297 O O . VAL A 1 158 ? -2.690 9.013 1.198 1.00 76.94 158 VAL A O 1
ATOM 1300 N N . THR A 1 159 ? -2.686 6.908 0.422 1.00 76.44 159 THR A N 1
ATOM 1301 C CA . THR A 1 159 ? -2.756 7.261 -1.006 1.00 76.44 159 THR A CA 1
ATOM 1302 C C . THR A 1 159 ? -4.153 7.086 -1.593 1.00 76.44 159 THR A C 1
ATOM 1304 O O . THR A 1 159 ? -4.322 7.265 -2.795 1.00 76.44 159 THR A O 1
ATOM 1307 N N . ASN A 1 160 ? -5.140 6.743 -0.757 1.00 79.25 160 ASN A N 1
ATOM 1308 C CA . ASN A 1 160 ? -6.508 6.431 -1.163 1.00 79.25 160 ASN A CA 1
ATOM 1309 C C . ASN A 1 160 ? -6.580 5.405 -2.312 1.00 79.25 160 ASN A C 1
ATOM 1311 O O . ASN A 1 160 ? -7.380 5.506 -3.239 1.00 79.25 160 ASN A O 1
ATOM 1315 N N . ASN A 1 161 ? -5.685 4.420 -2.279 1.00 83.69 161 ASN A N 1
ATOM 1316 C CA . ASN A 1 161 ? -5.552 3.419 -3.324 1.00 83.69 161 ASN A CA 1
ATOM 1317 C C . ASN A 1 161 ? -6.371 2.182 -2.958 1.00 83.69 161 ASN A C 1
ATOM 1319 O O . ASN A 1 161 ? -5.864 1.248 -2.330 1.00 83.69 161 ASN A O 1
ATOM 1323 N N . GLN A 1 162 ? -7.647 2.192 -3.343 1.00 86.31 162 GLN A N 1
ATOM 1324 C CA . GLN A 1 162 ? -8.595 1.137 -2.991 1.00 86.31 162 GLN A CA 1
ATOM 1325 C C . GLN A 1 162 ? -8.152 -0.272 -3.446 1.00 86.31 162 GLN A C 1
ATOM 1327 O O . GLN A 1 162 ? -8.163 -1.167 -2.603 1.00 86.31 162 GLN A O 1
ATOM 1332 N N . PRO A 1 163 ? -7.690 -0.518 -4.693 1.00 88.88 163 PRO A N 1
ATOM 1333 C CA . PRO A 1 163 ? -7.238 -1.857 -5.092 1.00 88.88 163 PRO A CA 1
ATOM 1334 C C . PRO A 1 163 ? -6.092 -2.401 -4.231 1.00 88.88 163 PRO A C 1
ATOM 1336 O O . PRO A 1 163 ? -6.078 -3.579 -3.863 1.00 88.88 163 PRO A O 1
ATOM 1339 N N . ALA A 1 164 ? -5.131 -1.545 -3.874 1.00 90.56 164 ALA A N 1
ATOM 1340 C CA . ALA A 1 164 ? -4.044 -1.941 -2.989 1.00 90.56 164 ALA A CA 1
ATOM 1341 C C . ALA A 1 164 ? -4.544 -2.170 -1.555 1.00 90.56 164 ALA A C 1
ATOM 1343 O O . ALA A 1 164 ? -4.181 -3.162 -0.920 1.00 90.56 164 ALA A O 1
ATOM 1344 N N . LEU A 1 165 ? -5.438 -1.309 -1.067 1.00 90.62 165 LEU A N 1
ATOM 1345 C CA . LEU A 1 165 ? -6.069 -1.439 0.243 1.00 90.62 165 LEU A CA 1
ATOM 1346 C C . LEU A 1 165 ? -6.818 -2.772 0.375 1.00 90.62 165 LEU A C 1
ATOM 1348 O O . LEU A 1 165 ? -6.614 -3.487 1.356 1.00 90.62 165 LEU A O 1
ATOM 1352 N N . GLU A 1 166 ? -7.608 -3.146 -0.632 1.00 91.56 166 GLU A N 1
ATOM 1353 C CA . GLU A 1 166 ? -8.287 -4.441 -0.737 1.00 91.56 166 GLU A CA 1
ATOM 1354 C C . GLU A 1 166 ? -7.288 -5.600 -0.692 1.00 91.56 166 GLU A C 1
ATOM 1356 O O . GLU A 1 166 ? -7.431 -6.524 0.116 1.00 91.56 166 GLU A O 1
ATOM 1361 N N . TYR A 1 167 ? -6.232 -5.527 -1.510 1.00 92.50 167 TYR A N 1
ATOM 1362 C CA . TYR A 1 167 ? -5.206 -6.563 -1.576 1.00 92.50 167 TYR A CA 1
ATOM 1363 C C . TYR A 1 167 ? -4.523 -6.799 -0.221 1.00 92.50 167 TYR A C 1
ATOM 1365 O O . TYR A 1 167 ? -4.440 -7.945 0.233 1.00 92.50 167 TYR A O 1
ATOM 1373 N N . PHE A 1 168 ? -4.046 -5.740 0.439 1.00 92.38 168 PHE A N 1
ATOM 1374 C CA . PHE A 1 168 ? -3.344 -5.866 1.719 1.00 92.38 168 PHE A CA 1
ATOM 1375 C C . PHE A 1 168 ? -4.291 -6.190 2.874 1.00 92.38 168 PHE A C 1
ATOM 1377 O O . PHE A 1 168 ? -3.919 -6.965 3.755 1.00 92.38 168 PHE A O 1
ATOM 1384 N N . THR A 1 169 ? -5.529 -5.690 2.854 1.00 91.69 169 THR A N 1
ATOM 1385 C CA . THR A 1 169 ? -6.545 -6.064 3.851 1.00 91.69 169 THR A CA 1
ATOM 1386 C C . THR A 1 169 ? -6.856 -7.556 3.759 1.00 91.69 169 THR A C 1
ATOM 1388 O O . THR A 1 169 ? -6.994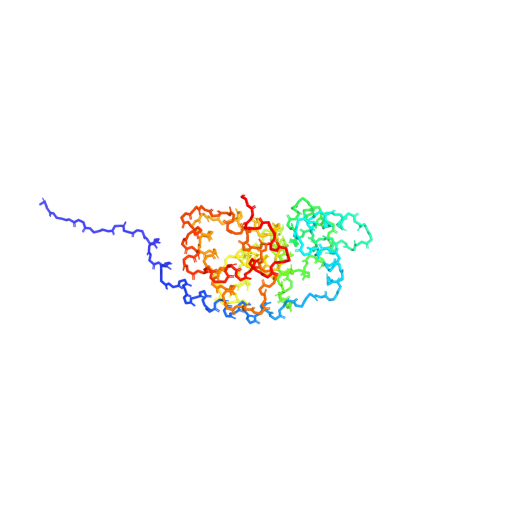 -8.225 4.782 1.00 91.69 169 THR A O 1
ATOM 1391 N N . GLY A 1 170 ? -6.885 -8.119 2.547 1.00 91.25 170 GLY A N 1
ATOM 1392 C CA . GLY A 1 170 ? -7.046 -9.557 2.319 1.00 91.25 170 GLY A CA 1
ATOM 1393 C C . GLY A 1 170 ? -5.924 -10.432 2.896 1.00 91.25 170 GLY A C 1
ATOM 1394 O O . GLY A 1 170 ? -6.105 -11.640 3.016 1.00 91.25 170 GLY A O 1
ATOM 1395 N N . LYS A 1 171 ? -4.776 -9.851 3.274 1.00 90.31 171 LYS A N 1
ATOM 1396 C CA . LYS A 1 171 ? -3.661 -10.564 3.926 1.00 90.31 171 LYS A CA 1
ATOM 1397 C C . LYS A 1 171 ? -3.779 -10.616 5.451 1.00 90.31 171 LYS A C 1
ATOM 1399 O O . LYS A 1 171 ? -3.025 -11.357 6.077 1.00 90.31 171 LYS A O 1
ATOM 1404 N N . LEU A 1 172 ? -4.677 -9.832 6.047 1.00 89.69 172 LEU A N 1
ATOM 1405 C CA . LEU A 1 172 ? -4.857 -9.768 7.495 1.00 89.69 172 LEU A CA 1
ATOM 1406 C C . LEU A 1 172 ? -5.827 -10.844 7.998 1.00 89.69 172 LEU A C 1
ATOM 1408 O O . LEU A 1 172 ? -6.848 -11.117 7.360 1.00 89.69 172 LEU A O 1
ATOM 1412 N N . SER A 1 173 ? -5.547 -11.391 9.187 1.00 90.12 173 SER A N 1
ATOM 1413 C CA . SER A 1 173 ? -6.544 -12.143 9.960 1.00 90.12 173 SER A CA 1
ATOM 1414 C C . SER A 1 173 ? -7.650 -11.211 10.463 1.00 90.12 173 SER A C 1
ATOM 1416 O O . SER A 1 173 ? -7.491 -9.989 10.450 1.00 90.12 173 SER A O 1
ATOM 1418 N N . VAL A 1 174 ? -8.771 -11.773 10.920 1.00 88.62 174 VAL A N 1
ATOM 1419 C CA . VAL A 1 174 ? -9.913 -10.989 11.423 1.00 88.62 174 VAL A CA 1
ATOM 1420 C C . VAL A 1 174 ? -9.488 -10.076 12.577 1.00 88.62 174 VAL A C 1
ATOM 1422 O O . VAL A 1 174 ? -9.763 -8.881 12.554 1.00 88.62 174 VAL A O 1
ATOM 1425 N N . GLU A 1 175 ? -8.714 -10.604 13.520 1.00 88.62 175 GLU A N 1
ATOM 1426 C CA . GLU A 1 175 ? -8.235 -9.884 14.705 1.00 88.62 175 GLU A CA 1
ATOM 1427 C C . GLU A 1 175 ? -7.296 -8.738 14.307 1.00 88.62 175 GLU A C 1
ATOM 1429 O O . GLU A 1 175 ? -7.362 -7.628 14.835 1.00 88.62 175 GLU A O 1
ATOM 1434 N N . LYS A 1 176 ? -6.432 -8.983 13.315 1.00 88.75 176 LYS A N 1
ATOM 1435 C CA . LYS A 1 176 ? -5.499 -7.973 12.813 1.00 88.75 176 LYS A CA 1
ATOM 1436 C C . LYS A 1 176 ? -6.169 -6.884 11.986 1.00 88.75 176 LYS A C 1
ATOM 1438 O O . LYS A 1 176 ? -5.653 -5.766 11.962 1.00 88.75 176 LYS A O 1
ATOM 1443 N N . LYS A 1 177 ? -7.298 -7.177 11.336 1.00 90.25 177 LYS A N 1
ATOM 1444 C CA . LYS A 1 177 ? -8.119 -6.155 10.672 1.00 90.25 177 LYS A CA 1
ATOM 1445 C C . LYS A 1 177 ? -8.687 -5.177 11.690 1.00 90.25 177 LYS A C 1
ATOM 1447 O O . LYS A 1 177 ? -8.547 -3.977 11.488 1.00 90.25 177 LYS A O 1
ATOM 1452 N N . GLU A 1 178 ? -9.238 -5.670 12.797 1.00 88.81 178 GLU A N 1
ATOM 1453 C CA . GLU A 1 178 ? -9.781 -4.807 13.852 1.00 88.81 178 GLU A CA 1
ATOM 1454 C C . GLU A 1 178 ? -8.723 -3.881 14.462 1.00 88.81 178 GLU A C 1
ATOM 1456 O O . GLU A 1 178 ? -8.960 -2.679 14.604 1.00 88.81 178 GLU A O 1
ATOM 1461 N N . GLU A 1 179 ? -7.537 -4.417 14.771 1.00 87.31 179 GLU A N 1
ATOM 1462 C CA . GLU A 1 179 ? -6.403 -3.621 15.261 1.00 87.31 179 GLU A CA 1
ATOM 1463 C C . GLU A 1 179 ? -6.021 -2.527 14.252 1.00 87.31 179 GLU A C 1
ATOM 1465 O O . GLU A 1 179 ? -5.842 -1.362 14.617 1.00 87.31 179 GLU A O 1
ATOM 1470 N N . PHE A 1 180 ? -5.948 -2.887 12.967 1.00 87.69 180 PHE A N 1
ATOM 1471 C CA . PHE A 1 180 ? -5.631 -1.944 11.903 1.00 87.69 180 PHE A CA 1
ATOM 1472 C C . PHE A 1 180 ? -6.693 -0.847 11.750 1.00 87.69 180 PHE A C 1
ATOM 1474 O O . PHE A 1 180 ? -6.340 0.319 11.594 1.00 87.69 180 PHE A O 1
ATOM 1481 N N . TRP A 1 181 ? -7.981 -1.184 11.806 1.00 89.19 181 TRP A N 1
ATOM 1482 C CA . TRP A 1 181 ? -9.057 -0.203 11.671 1.00 89.19 181 TRP A CA 1
ATOM 1483 C C . TRP A 1 181 ? -9.004 0.853 12.770 1.00 89.19 181 TRP A C 1
ATOM 1485 O O . TRP A 1 181 ? -9.032 2.047 12.473 1.00 89.19 181 TRP A O 1
ATOM 1495 N N . LYS A 1 182 ? -8.851 0.425 14.029 1.00 87.00 182 LYS A N 1
ATOM 1496 C CA . LYS A 1 182 ? -8.673 1.341 15.166 1.00 87.00 182 LYS A CA 1
ATOM 1497 C C . LYS A 1 182 ? -7.466 2.250 14.952 1.00 87.00 182 LYS A C 1
ATOM 1499 O O . LYS A 1 182 ? -7.557 3.462 15.142 1.00 87.00 182 LYS A O 1
ATOM 1504 N N . LEU A 1 183 ? -6.351 1.681 14.489 1.00 83.56 183 LEU A N 1
ATOM 1505 C CA . LEU A 1 183 ? -5.141 2.442 14.186 1.00 83.56 183 LEU A CA 1
ATOM 1506 C C . LEU A 1 183 ? -5.371 3.479 13.077 1.00 83.56 183 LEU A C 1
ATOM 1508 O O . LEU A 1 183 ? -4.954 4.626 13.221 1.00 83.56 183 LEU A O 1
ATOM 1512 N N . TYR A 1 184 ? -6.051 3.100 11.995 1.00 86.38 184 TYR A N 1
ATOM 1513 C CA . TYR A 1 184 ? -6.374 3.997 10.889 1.00 86.38 184 TYR A CA 1
ATOM 1514 C C . TYR A 1 184 ? -7.223 5.186 11.356 1.00 86.38 184 TYR A C 1
ATOM 1516 O O . TYR A 1 184 ? -6.841 6.332 11.124 1.00 86.38 184 TYR A O 1
ATOM 1524 N N . PHE A 1 185 ? -8.325 4.940 12.072 1.00 85.25 185 PHE A N 1
ATOM 1525 C CA . PHE A 1 185 ? -9.215 6.017 12.524 1.00 85.25 185 PHE A CA 1
ATOM 1526 C C . PHE A 1 185 ? -8.576 6.914 13.593 1.00 85.25 185 PHE A C 1
ATOM 1528 O O . PHE A 1 185 ? -8.790 8.131 13.614 1.00 85.25 185 PHE A O 1
ATOM 1535 N N . ARG A 1 186 ? -7.699 6.354 14.434 1.00 84.38 186 ARG A N 1
ATOM 1536 C CA . ARG A 1 186 ? -6.851 7.144 15.333 1.00 84.38 186 ARG A CA 1
ATOM 1537 C C . ARG A 1 186 ? -5.860 8.022 14.566 1.00 84.38 186 ARG A C 1
ATOM 1539 O O . ARG A 1 186 ? -5.648 9.176 14.941 1.00 84.38 186 ARG A O 1
ATOM 1546 N N . TYR A 1 187 ? -5.274 7.504 13.490 1.00 77.88 187 TYR A N 1
ATOM 1547 C CA . TYR A 1 187 ? -4.352 8.261 12.652 1.00 77.88 187 TYR A CA 1
ATOM 1548 C C . TYR A 1 187 ? -5.055 9.426 11.949 1.00 77.88 187 TYR A C 1
ATOM 1550 O O . TYR A 1 187 ? -4.569 10.559 12.033 1.00 77.88 187 TYR A O 1
ATOM 1558 N N . THR A 1 188 ? -6.213 9.187 11.320 1.00 75.75 188 THR A N 1
ATOM 1559 C CA . THR A 1 188 ? -6.997 10.241 10.646 1.00 75.75 188 THR A CA 1
ATOM 1560 C C . THR A 1 188 ? -7.397 11.342 11.623 1.00 75.75 188 THR A C 1
ATOM 1562 O O . THR A 1 188 ? -7.318 12.523 11.291 1.00 75.75 188 THR A O 1
ATOM 1565 N N . ARG A 1 189 ? -7.703 10.979 12.876 1.00 78.50 189 ARG A N 1
ATOM 1566 C CA . ARG A 1 189 ? -7.946 11.932 13.967 1.00 78.50 189 ARG A CA 1
ATOM 1567 C C . ARG A 1 189 ? -6.795 12.920 14.188 1.00 78.50 189 ARG A C 1
ATOM 1569 O O . ARG A 1 189 ? -7.043 14.073 14.526 1.00 78.50 189 ARG A O 1
ATOM 1576 N N . SER A 1 190 ? -5.547 12.494 13.998 1.00 74.00 190 SER A N 1
ATOM 1577 C CA . SER A 1 190 ? -4.359 13.335 14.213 1.00 74.00 190 SER A CA 1
ATOM 1578 C C . SER A 1 190 ? -3.982 14.227 13.021 1.00 74.00 190 SER A C 1
ATOM 1580 O O . SER A 1 190 ? -3.032 15.002 13.118 1.00 74.00 190 SER A O 1
ATOM 1582 N N . ARG A 1 191 ? -4.679 14.102 11.883 1.00 70.12 191 ARG A N 1
ATOM 1583 C CA . ARG A 1 191 ? -4.288 14.673 10.582 1.00 70.12 191 ARG A CA 1
ATOM 1584 C C . ARG A 1 191 ? -5.421 15.499 9.972 1.00 70.12 191 ARG A C 1
ATOM 1586 O O . ARG A 1 191 ? -5.822 15.272 8.834 1.00 70.12 191 ARG A O 1
ATOM 1593 N N . GLU A 1 192 ? -5.906 16.486 10.726 1.00 65.12 192 GLU A N 1
ATOM 1594 C CA . GLU A 1 192 ? -7.066 17.303 10.337 1.00 65.12 192 GLU A CA 1
ATOM 1595 C C . GLU A 1 192 ? -6.934 17.996 8.969 1.00 65.12 192 GLU A C 1
ATOM 1597 O O . GLU A 1 192 ? -7.948 18.257 8.326 1.00 65.12 192 GLU A O 1
ATOM 1602 N N . GLU A 1 193 ? -5.711 18.269 8.513 1.00 63.06 193 GLU A N 1
ATOM 1603 C CA . GLU A 1 193 ? -5.415 18.978 7.260 1.00 63.06 193 GLU A CA 1
ATOM 1604 C C . GLU A 1 193 ? -5.493 18.092 6.000 1.00 63.06 193 GLU A C 1
ATOM 1606 O O . GLU A 1 193 ? -5.586 18.611 4.892 1.00 63.06 193 GLU A O 1
ATOM 1611 N N . LEU A 1 194 ? -5.463 16.759 6.141 1.00 59.66 194 LEU A N 1
ATOM 1612 C CA . LEU A 1 194 ? -5.455 15.809 5.011 1.00 59.66 194 LEU A CA 1
ATOM 1613 C C . LEU A 1 194 ? -6.821 15.145 4.768 1.00 59.66 194 LEU A C 1
ATOM 1615 O O . LEU A 1 194 ? -6.924 14.191 3.997 1.00 59.66 194 LEU A O 1
ATOM 1619 N N . ASN A 1 195 ? -7.869 15.654 5.417 1.00 58.34 195 ASN A N 1
ATOM 1620 C CA . ASN A 1 195 ? -9.166 14.989 5.524 1.00 58.34 195 ASN A CA 1
ATOM 1621 C C . ASN A 1 195 ? -9.870 14.717 4.185 1.00 58.34 195 ASN A C 1
ATOM 1623 O O . ASN A 1 195 ? -10.571 13.715 4.066 1.00 58.34 195 ASN A O 1
ATOM 1627 N N . ILE A 1 196 ? -9.634 15.548 3.167 1.00 59.59 196 ILE A N 1
ATOM 1628 C CA . ILE A 1 196 ? -10.283 15.430 1.850 1.00 59.59 196 ILE A CA 1
ATOM 1629 C C . ILE A 1 196 ? -9.925 14.144 1.085 1.00 59.59 196 ILE A C 1
ATOM 1631 O O . ILE A 1 196 ? -10.631 13.784 0.151 1.00 59.59 196 ILE A O 1
ATOM 1635 N N . TYR A 1 197 ? -8.849 13.443 1.462 1.00 63.25 197 TYR A N 1
ATOM 1636 C CA . TYR A 1 197 ? -8.380 12.241 0.756 1.00 63.25 197 TYR A CA 1
ATOM 1637 C C . TYR A 1 197 ? -8.773 10.927 1.438 1.00 63.25 197 TYR A C 1
ATOM 1639 O O . TYR A 1 197 ? -8.505 9.857 0.900 1.00 63.25 197 TYR A O 1
ATOM 1647 N N . PHE A 1 198 ? -9.372 10.975 2.631 1.00 69.69 198 PHE A N 1
ATOM 1648 C CA . PHE A 1 198 ? -9.610 9.774 3.440 1.00 69.69 198 PHE A CA 1
ATOM 1649 C C . PHE A 1 198 ? -11.015 9.192 3.306 1.00 69.69 198 PHE A C 1
ATOM 1651 O O . PHE A 1 198 ? -11.292 8.160 3.916 1.00 69.69 198 PHE A O 1
ATOM 1658 N N . CYS A 1 199 ? -11.902 9.819 2.534 1.00 75.81 199 CYS A N 1
ATOM 1659 C CA . CYS A 1 199 ? -13.309 9.434 2.454 1.00 75.81 199 CYS A CA 1
ATOM 1660 C C . CYS A 1 199 ? -13.487 8.014 1.906 1.00 75.81 199 CYS A C 1
ATOM 1662 O O . CYS A 1 199 ? -14.107 7.195 2.583 1.00 75.81 199 CYS A O 1
ATOM 1664 N N . ASP A 1 200 ? -12.885 7.684 0.757 1.00 80.25 200 ASP A N 1
ATOM 1665 C CA . ASP A 1 200 ? -13.084 6.361 0.143 1.00 80.25 200 ASP A CA 1
ATOM 1666 C C . ASP A 1 200 ? -12.423 5.258 0.964 1.00 80.25 200 ASP A C 1
ATOM 1668 O O . ASP A 1 200 ? -13.008 4.200 1.175 1.00 80.25 200 ASP A O 1
ATOM 1672 N N . THR A 1 201 ? -11.230 5.519 1.503 1.00 85.25 201 THR A N 1
ATOM 1673 C CA . THR A 1 201 ? -10.563 4.587 2.420 1.00 85.25 201 THR A CA 1
ATOM 1674 C C . THR A 1 201 ? -11.398 4.367 3.685 1.00 85.25 201 THR A C 1
ATOM 1676 O O . THR A 1 201 ? -11.603 3.224 4.086 1.00 85.25 201 THR A O 1
ATOM 1679 N N . SER A 1 202 ? -11.941 5.428 4.296 1.00 87.44 202 SER A N 1
ATOM 1680 C CA . SER A 1 202 ? -12.817 5.310 5.472 1.00 87.44 202 SER A CA 1
ATOM 1681 C C . SER A 1 202 ? -14.075 4.515 5.142 1.00 87.44 202 SER A C 1
ATOM 1683 O O . SER A 1 202 ? -14.441 3.610 5.889 1.00 87.44 202 SER A O 1
ATOM 1685 N N . TYR A 1 203 ? -14.713 4.817 4.009 1.00 87.62 203 TYR A N 1
ATOM 1686 C CA . TYR A 1 203 ? -15.895 4.111 3.531 1.00 87.62 203 TYR A CA 1
ATOM 1687 C C . TYR A 1 203 ? -15.613 2.629 3.305 1.00 87.62 203 TYR A C 1
ATOM 1689 O O . TYR A 1 203 ? -16.321 1.777 3.843 1.00 87.62 203 TYR A O 1
ATOM 1697 N N . PHE A 1 204 ? -14.540 2.318 2.575 1.00 89.12 204 PHE A N 1
ATOM 1698 C CA . PHE A 1 204 ? -14.112 0.951 2.334 1.00 89.12 204 PHE A CA 1
ATOM 1699 C C . PHE A 1 204 ? -13.902 0.214 3.656 1.00 89.12 204 PHE A C 1
ATOM 1701 O O . PHE A 1 204 ? -14.507 -0.833 3.862 1.00 89.12 204 PHE A O 1
ATOM 1708 N N . LEU A 1 205 ? -13.114 0.762 4.586 1.00 90.44 205 LEU A N 1
ATOM 1709 C CA . LEU A 1 205 ? -12.831 0.089 5.855 1.00 90.44 205 LEU A CA 1
ATOM 1710 C C . LEU A 1 205 ? -14.095 -0.118 6.695 1.00 90.44 205 LEU A C 1
ATOM 1712 O O . LEU A 1 205 ? -14.281 -1.210 7.225 1.00 90.44 205 LEU A O 1
ATOM 1716 N N . LEU A 1 206 ? -14.992 0.871 6.763 1.00 91.44 206 LEU A N 1
ATOM 1717 C CA . LEU A 1 206 ? -16.284 0.730 7.444 1.00 91.44 206 LEU A CA 1
ATOM 1718 C C . LEU A 1 206 ? -17.175 -0.327 6.779 1.00 91.44 206 LEU A C 1
ATOM 1720 O O . LEU A 1 206 ? -17.866 -1.057 7.481 1.00 91.44 206 LEU A O 1
ATOM 1724 N N . SER A 1 207 ? -17.147 -0.457 5.449 1.00 91.00 207 SER A N 1
ATOM 1725 C CA . SER A 1 207 ? -17.919 -1.482 4.727 1.00 91.00 207 SER A CA 1
ATOM 1726 C C . SER A 1 207 ? -17.470 -2.914 5.047 1.00 91.00 207 SER A C 1
ATOM 1728 O O . SER A 1 207 ? -18.252 -3.850 4.907 1.00 91.00 207 SER A O 1
ATOM 1730 N N . GLN A 1 208 ? -16.221 -3.090 5.494 1.00 90.81 208 GLN A N 1
ATOM 1731 C CA . GLN A 1 208 ? -15.670 -4.393 5.879 1.00 90.81 208 GLN A CA 1
ATOM 1732 C C . GLN A 1 208 ? -16.029 -4.797 7.318 1.00 90.81 208 GLN A C 1
ATOM 1734 O O . GLN A 1 208 ? -15.716 -5.914 7.734 1.00 90.81 208 GLN A O 1
ATOM 1739 N N . MET A 1 209 ? -16.655 -3.902 8.084 1.00 93.00 209 MET A N 1
ATOM 1740 C CA . MET A 1 209 ? -17.001 -4.110 9.486 1.00 93.00 209 MET A CA 1
ATOM 1741 C C . MET A 1 209 ? -18.442 -4.597 9.650 1.00 93.00 209 MET A C 1
ATOM 1743 O O . MET A 1 209 ? -19.361 -4.145 8.964 1.00 93.00 209 MET A O 1
ATOM 1747 N N . ASN A 1 210 ? -18.668 -5.459 10.640 1.00 93.75 210 ASN A N 1
ATOM 1748 C CA . ASN A 1 210 ? -20.016 -5.761 11.113 1.00 93.75 210 ASN A CA 1
ATOM 1749 C C . ASN A 1 210 ? -20.607 -4.584 11.917 1.00 93.75 210 ASN A C 1
ATOM 1751 O O . ASN A 1 210 ? -19.946 -3.580 12.179 1.00 93.75 210 ASN A O 1
ATOM 1755 N N . GLU A 1 211 ? -21.882 -4.686 12.290 1.00 94.56 211 GLU A N 1
ATOM 1756 C CA . GLU A 1 211 ? -22.590 -3.631 13.024 1.00 94.56 211 GLU A CA 1
ATOM 1757 C C . GLU A 1 211 ? -21.915 -3.268 14.353 1.00 94.56 211 GLU A C 1
ATOM 1759 O O . GLU A 1 211 ? -21.626 -2.099 14.578 1.00 94.56 211 GLU A O 1
ATOM 1764 N N . ASN A 1 212 ? -21.558 -4.256 15.177 1.00 94.44 212 ASN A N 1
ATOM 1765 C CA . ASN A 1 212 ? -20.919 -4.015 16.474 1.00 94.44 212 ASN A CA 1
ATOM 1766 C C . ASN A 1 212 ? -19.553 -3.327 16.329 1.00 94.44 212 ASN A C 1
ATOM 1768 O O . ASN A 1 212 ? -19.236 -2.401 17.075 1.00 94.44 212 ASN A O 1
ATOM 1772 N N . GLN A 1 213 ? -18.751 -3.757 15.351 1.00 93.38 213 GLN A N 1
ATOM 1773 C CA . GLN A 1 213 ? -17.453 -3.154 15.040 1.00 93.38 213 GLN A CA 1
ATOM 1774 C C . GLN A 1 213 ? -17.614 -1.702 14.578 1.00 93.38 213 GLN A C 1
ATOM 1776 O O . GLN A 1 213 ? -16.896 -0.828 15.063 1.00 93.38 213 GLN A O 1
ATOM 1781 N N . ARG A 1 214 ? -18.581 -1.425 13.688 1.00 94.31 214 ARG A N 1
ATOM 1782 C CA . ARG A 1 214 ? -18.885 -0.054 13.255 1.00 94.31 214 ARG A CA 1
ATOM 1783 C C . ARG A 1 214 ? -19.322 0.803 14.431 1.00 94.31 214 ARG A C 1
ATOM 1785 O O . ARG A 1 214 ? -18.758 1.874 14.604 1.00 94.31 214 ARG A O 1
ATOM 1792 N N . THR A 1 215 ? -20.259 0.333 15.252 1.00 93.81 215 THR A N 1
ATOM 1793 C CA . THR A 1 215 ? -20.736 1.070 16.430 1.00 93.81 215 THR A CA 1
ATOM 1794 C C . THR A 1 215 ? -19.584 1.423 17.362 1.00 93.81 215 THR A C 1
ATOM 1796 O O . THR A 1 215 ? -19.413 2.595 17.675 1.00 93.81 215 THR A O 1
ATOM 1799 N N . SER A 1 216 ? -18.721 0.460 17.702 1.00 93.56 216 SER A N 1
ATOM 1800 C CA . SER A 1 216 ? -17.547 0.712 18.548 1.00 93.56 216 SER A CA 1
ATOM 1801 C C . SER A 1 216 ? -16.600 1.761 17.948 1.00 93.56 216 SER A C 1
ATOM 1803 O O . SER A 1 216 ? -16.126 2.647 18.656 1.00 93.56 216 SER A O 1
ATOM 1805 N N . ILE A 1 217 ? -16.343 1.699 16.638 1.00 92.38 217 ILE A N 1
ATOM 1806 C CA . ILE A 1 217 ? -15.509 2.687 15.941 1.00 92.38 217 ILE A CA 1
ATOM 1807 C C . ILE A 1 217 ? -16.185 4.067 15.906 1.00 92.38 217 ILE A C 1
ATOM 1809 O O . ILE A 1 217 ? -15.518 5.081 16.103 1.00 92.38 217 ILE A O 1
ATOM 1813 N N . PHE A 1 218 ? -17.498 4.136 15.691 1.00 91.88 218 PHE A N 1
ATOM 1814 C CA . PHE A 1 218 ? -18.243 5.394 15.703 1.00 91.88 218 PHE A CA 1
ATOM 1815 C C . PHE A 1 218 ? -18.304 6.016 17.100 1.00 91.88 218 PHE A C 1
ATOM 1817 O O . PHE A 1 218 ? -18.105 7.218 17.219 1.00 91.88 218 PHE A O 1
ATOM 1824 N N . GLU A 1 219 ? -18.507 5.240 18.161 1.00 92.88 219 GLU A N 1
ATOM 1825 C CA . GLU A 1 219 ? -18.510 5.757 19.537 1.00 92.88 219 GLU A CA 1
ATOM 1826 C C . GLU A 1 219 ? -17.204 6.485 19.884 1.00 92.88 219 GLU A C 1
ATOM 1828 O O . GLU A 1 219 ? -17.222 7.527 20.539 1.00 92.88 219 GLU A O 1
ATOM 1833 N N . GLU A 1 220 ? -16.072 5.977 19.396 1.00 91.62 220 GLU A N 1
ATOM 1834 C CA . GLU A 1 220 ? -14.757 6.544 19.689 1.00 91.62 220 GLU A CA 1
ATOM 1835 C C . GLU A 1 220 ? -14.325 7.634 18.686 1.00 91.62 220 GLU A C 1
ATOM 1837 O O . GLU A 1 220 ? -13.651 8.600 19.059 1.00 91.62 220 GLU A O 1
ATOM 1842 N N . TYR A 1 221 ? -14.720 7.514 17.412 1.00 89.38 221 TYR A N 1
ATOM 1843 C CA . TYR A 1 221 ? -14.190 8.328 16.309 1.00 89.38 221 TYR A CA 1
ATOM 1844 C C . TYR A 1 221 ? -15.256 9.060 15.472 1.00 89.38 221 TYR A C 1
ATOM 1846 O O . TYR A 1 221 ? -14.908 9.624 14.431 1.00 89.38 221 TYR A O 1
ATOM 1854 N N . ALA A 1 222 ? -16.523 9.117 15.911 1.00 89.12 222 ALA A N 1
ATOM 1855 C CA . ALA A 1 222 ? -17.653 9.679 15.153 1.00 89.12 222 ALA A CA 1
ATOM 1856 C C . ALA A 1 222 ? -17.349 11.033 14.509 1.00 89.12 222 ALA A C 1
ATOM 1858 O O . ALA A 1 222 ? -17.577 11.198 13.316 1.00 89.12 222 ALA A O 1
ATOM 1859 N N . TYR A 1 223 ? -16.809 11.992 15.269 1.00 86.44 223 TYR A N 1
ATOM 1860 C CA . TYR A 1 223 ? -16.504 13.324 14.740 1.00 86.44 223 TYR A CA 1
ATOM 1861 C C . TYR A 1 223 ? -15.586 13.262 13.512 1.00 86.44 223 TYR A C 1
ATOM 1863 O O . TYR A 1 223 ? -15.868 13.897 12.502 1.00 86.44 223 TYR A O 1
ATOM 1871 N N . TYR A 1 224 ? -14.517 12.466 13.567 1.00 83.12 224 TYR A N 1
ATOM 1872 C CA . TYR A 1 224 ? -13.529 12.373 12.490 1.00 83.12 224 TYR A CA 1
ATOM 1873 C C . TYR A 1 224 ? -14.073 11.620 11.283 1.00 83.12 224 TYR A C 1
ATOM 1875 O O . TYR A 1 224 ? -13.876 12.049 10.149 1.00 83.12 224 TYR A O 1
ATOM 1883 N N . ILE A 1 225 ? -14.809 10.539 11.539 1.00 84.56 225 ILE A N 1
ATOM 1884 C CA . ILE A 1 225 ? -15.477 9.763 10.498 1.00 84.56 225 ILE A CA 1
ATOM 1885 C C . ILE A 1 225 ? -16.474 10.652 9.755 1.00 84.56 225 ILE A C 1
ATOM 1887 O O . ILE A 1 225 ? -16.384 10.797 8.539 1.00 84.56 225 ILE A O 1
ATOM 1891 N N . LEU A 1 226 ? -17.379 11.312 10.481 1.00 85.31 226 LEU A N 1
ATOM 1892 C CA . LEU A 1 226 ? -18.376 12.205 9.895 1.00 85.31 226 LEU A CA 1
ATOM 1893 C C . LEU A 1 226 ? -17.718 13.381 9.171 1.00 85.31 226 LEU A C 1
ATOM 1895 O O . LEU A 1 226 ? -18.148 13.731 8.080 1.00 85.31 226 LEU A O 1
ATOM 1899 N N . LYS A 1 227 ? -16.640 13.956 9.715 1.00 80.38 227 LYS A N 1
ATOM 1900 C CA . LYS A 1 227 ? -15.889 15.031 9.052 1.00 80.38 227 LYS A CA 1
ATOM 1901 C C . LYS A 1 227 ? -15.308 14.588 7.703 1.00 80.38 227 LYS A C 1
ATOM 1903 O O . LYS A 1 227 ? -15.304 15.402 6.784 1.00 80.38 227 LYS A O 1
ATOM 1908 N N . ASN A 1 228 ? -14.866 13.333 7.560 1.00 75.81 228 ASN A N 1
ATOM 1909 C CA . ASN A 1 228 ? -14.444 12.791 6.260 1.00 75.81 228 ASN A CA 1
ATOM 1910 C C . ASN A 1 228 ? -15.628 12.792 5.283 1.00 75.81 228 ASN A C 1
ATOM 1912 O O . ASN A 1 228 ? -15.520 13.306 4.177 1.00 75.81 228 ASN A O 1
ATOM 1916 N N . PHE A 1 229 ? -16.796 12.309 5.706 1.00 75.62 229 PHE A N 1
ATOM 1917 C CA . PHE A 1 229 ? -17.980 12.257 4.838 1.00 75.62 229 PHE A CA 1
ATOM 1918 C C . PHE A 1 229 ? -18.593 13.631 4.523 1.00 75.62 229 PHE A C 1
ATOM 1920 O O . PHE A 1 229 ? -19.137 13.818 3.442 1.00 75.62 229 PHE A O 1
ATOM 1927 N N . LEU A 1 230 ? -18.475 14.615 5.418 1.00 74.38 230 LEU A N 1
ATOM 1928 C CA . LEU A 1 230 ? -19.010 15.969 5.214 1.00 74.38 230 LEU A CA 1
ATOM 1929 C C . LEU A 1 230 ? -18.195 16.808 4.218 1.00 74.38 230 LEU A C 1
ATOM 1931 O O . LEU A 1 230 ? -18.724 17.764 3.658 1.00 74.38 230 LEU A O 1
ATOM 1935 N N . GLN A 1 231 ? -16.916 16.482 4.018 1.00 64.38 231 GLN A N 1
ATOM 1936 C CA . GLN A 1 231 ? -16.044 17.152 3.043 1.00 64.38 231 GLN A CA 1
ATOM 1937 C C . GLN A 1 231 ? -16.034 16.461 1.674 1.00 64.38 231 GLN A C 1
ATOM 1939 O O . GLN A 1 231 ? -15.401 16.960 0.743 1.00 64.38 231 GLN A O 1
ATOM 1944 N N . PHE A 1 232 ? -16.738 15.334 1.545 1.00 56.97 232 PHE A N 1
ATOM 1945 C CA . PHE A 1 232 ? -16.944 14.661 0.273 1.00 56.97 232 PHE A CA 1
ATOM 1946 C C . PHE A 1 232 ? -17.710 15.603 -0.669 1.00 56.97 232 PHE A C 1
ATOM 1948 O O . PHE A 1 232 ? -18.669 16.253 -0.233 1.00 56.97 232 PHE A O 1
ATOM 1955 N N . PRO A 1 233 ? -17.330 15.724 -1.952 1.00 51.53 233 PRO A N 1
ATOM 1956 C CA . PRO A 1 233 ? -18.211 16.398 -2.887 1.00 51.53 233 PRO A CA 1
ATOM 1957 C C . PRO A 1 233 ? -19.511 15.575 -2.898 1.00 51.53 233 PRO A C 1
ATOM 1959 O O . PRO A 1 233 ? -19.451 14.354 -2.897 1.00 51.53 233 PRO A O 1
ATOM 1962 N N . TYR A 1 234 ? -20.682 16.210 -2.882 1.00 53.09 234 TYR A N 1
ATOM 1963 C CA . TYR A 1 234 ? -21.994 15.538 -2.979 1.00 53.09 234 TYR A CA 1
ATOM 1964 C C . TYR A 1 234 ? -22.568 14.946 -1.671 1.00 53.09 234 TYR A C 1
ATOM 1966 O O . TYR A 1 234 ? -22.837 13.752 -1.565 1.00 53.09 234 TYR A O 1
ATOM 1974 N N . GLY A 1 235 ? -22.925 15.812 -0.715 1.00 44.44 235 GLY A N 1
ATOM 1975 C CA . GLY A 1 235 ? -23.816 15.493 0.417 1.00 44.44 235 GLY A CA 1
ATOM 1976 C C . GLY A 1 235 ? -25.264 15.108 0.042 1.00 44.44 235 GLY A C 1
ATOM 1977 O O . GLY A 1 235 ? -26.183 15.451 0.778 1.00 44.44 235 GLY A O 1
ATOM 1978 N N . GLY A 1 236 ? -25.479 14.449 -1.102 1.00 47.34 236 GLY A N 1
ATOM 1979 C CA . GLY A 1 236 ? -26.787 13.994 -1.583 1.00 47.34 236 GLY A CA 1
ATOM 1980 C C . GLY A 1 236 ? -27.101 12.532 -1.254 1.00 47.34 236 GLY A C 1
ATOM 1981 O O . GLY A 1 236 ? -28.224 12.242 -0.858 1.00 47.34 236 GLY A O 1
ATOM 1982 N N . ASP A 1 237 ? -26.112 11.631 -1.333 1.00 49.50 237 ASP A N 1
ATOM 1983 C CA . ASP A 1 237 ? -26.398 10.183 -1.373 1.00 49.50 237 ASP A CA 1
ATOM 1984 C C . ASP A 1 237 ? -26.051 9.421 -0.084 1.00 49.50 237 ASP A C 1
ATOM 1986 O O . ASP A 1 237 ? -26.526 8.309 0.120 1.00 49.50 237 ASP A O 1
ATOM 1990 N N . PHE A 1 238 ? -25.258 9.993 0.829 1.00 46.38 238 PHE A N 1
ATOM 1991 C CA . PHE A 1 238 ? -24.854 9.274 2.051 1.00 46.38 238 PHE A CA 1
ATOM 1992 C C . PHE A 1 238 ? -25.902 9.316 3.178 1.00 46.38 238 PHE A C 1
ATOM 1994 O O . PHE A 1 238 ? -25.847 8.514 4.106 1.00 46.38 238 PHE A O 1
ATOM 2001 N N . PHE A 1 239 ? -26.859 10.248 3.104 1.00 46.88 239 PHE A N 1
ATOM 2002 C CA . PHE A 1 239 ? -27.914 10.443 4.111 1.00 46.88 239 PHE A CA 1
ATOM 2003 C C . PHE A 1 239 ? -29.339 10.339 3.528 1.00 46.88 239 PHE A C 1
ATOM 2005 O O . PHE A 1 239 ? -30.295 10.744 4.189 1.00 46.88 239 PHE A O 1
ATOM 2012 N N . GLY A 1 240 ? -29.495 9.828 2.299 1.00 36.94 240 GLY A N 1
ATOM 2013 C CA . GLY A 1 240 ? -30.765 9.808 1.568 1.00 36.94 240 GLY A CA 1
ATOM 2014 C C . GLY A 1 240 ? -31.262 8.404 1.207 1.00 36.94 240 GLY A C 1
ATOM 2015 O O . GLY A 1 240 ? -30.736 7.802 0.276 1.00 36.94 240 GLY A O 1
ATOM 2016 N N . ASN A 1 241 ? -32.351 8.007 1.885 1.00 35.56 241 ASN A N 1
ATOM 2017 C CA . ASN A 1 241 ? -33.238 6.830 1.743 1.00 35.56 241 ASN A CA 1
ATOM 2018 C C . ASN A 1 241 ? -32.786 5.495 2.349 1.00 35.56 241 ASN A C 1
ATOM 2020 O O . ASN A 1 241 ? -32.062 4.726 1.684 1.00 35.56 241 ASN A O 1
#

Secondary structure (DSSP, 8-state):
----------GGGSSSSSSHHHHHHHHHHHHHHHTGGG----HHHHHHHHHH--TTSTTHHHHHHHHTT-TTS-HHHHHHHHHHTT-HHHHHHHHHHS-HHHHHHHH-TTS---HHHHHHHHHHHHHTT-HHHHHHHHHHHHS----HHHHHHHHHHHTT-HHHHHHHHTTS-HHHHHHHHHHHHHHHHT-GGGGGGSHHHHHHHHHTS-HHHHHHHHHHHHHHHHHHHHTSS-TTSSS--